Protein AF-A0A135SVX2-F1 (afdb_monomer)

Radius of gyration: 28.41 Å; Cα contacts (8 Å, |Δi|>4): 205; chains: 1; bounding box: 70×40×68 Å

Organism: NCBI:txid1460502

Foldseek 3Di:
DDPDDDPDDDQPDCPDPPPDQDPVRDPDDPVVVVCCVVVVVVVVVVVVVVVVVVPDDDPDDDPPVDDDDDALPDFADKAFAADPVRHTQDQQPCQLCVPQPLSQWDWDWDQDPVRGIDTPKTKGQQVSHPRPCPSQVRDPRSGMDGANDHPDDDPDSVVSTDIPVNRHVVNVVCVVVNVVSCVVCVVPD

Structure (mmCIF, N/CA/C/O backbone):
data_AF-A0A135SVX2-F1
#
_entry.id   AF-A0A135SVX2-F1
#
loop_
_atom_site.group_PDB
_atom_site.id
_atom_site.type_symbol
_atom_site.label_atom_id
_atom_site.label_alt_id
_atom_site.label_comp_id
_atom_site.label_asym_id
_atom_site.label_entity_id
_atom_site.label_seq_id
_atom_site.pdbx_PDB_ins_code
_atom_site.Cartn_x
_atom_site.Cartn_y
_atom_site.Cartn_z
_atom_site.occupancy
_atom_site.B_iso_or_equiv
_atom_site.auth_seq_id
_atom_site.auth_comp_id
_atom_site.auth_asym_id
_atom_site.auth_atom_id
_atom_site.pdbx_PDB_model_num
ATOM 1 N N . MET A 1 1 ? 23.561 -22.744 -15.541 1.00 40.75 1 MET A N 1
ATOM 2 C CA . MET A 1 1 ? 24.071 -22.901 -14.159 1.00 40.75 1 MET A CA 1
ATOM 3 C C . MET A 1 1 ? 24.091 -21.533 -13.505 1.00 40.75 1 MET A C 1
ATOM 5 O O . MET A 1 1 ? 24.680 -20.624 -14.072 1.00 40.75 1 MET A O 1
ATOM 9 N N . ARG A 1 2 ? 23.363 -21.355 -12.398 1.00 39.25 2 ARG A N 1
ATOM 10 C CA . ARG A 1 2 ? 23.213 -20.062 -11.718 1.00 39.25 2 ARG A CA 1
ATOM 11 C C . ARG A 1 2 ? 24.542 -19.669 -11.059 1.00 39.25 2 ARG A C 1
ATOM 13 O O . ARG A 1 2 ? 25.018 -20.376 -10.178 1.00 39.25 2 ARG A O 1
ATOM 20 N N . THR A 1 3 ? 25.135 -18.567 -11.503 1.00 49.22 3 THR A N 1
ATOM 21 C CA . THR A 1 3 ? 26.327 -17.935 -10.921 1.00 49.22 3 THR A CA 1
ATOM 22 C C . THR A 1 3 ? 25.939 -17.180 -9.650 1.00 49.22 3 THR A C 1
ATOM 24 O O . THR A 1 3 ? 25.771 -15.964 -9.677 1.00 49.22 3 THR A O 1
ATOM 27 N N . TYR A 1 4 ? 25.736 -17.888 -8.540 1.00 60.00 4 TYR A N 1
ATOM 28 C CA . TYR A 1 4 ? 25.683 -17.236 -7.232 1.00 60.00 4 TYR A CA 1
ATOM 29 C C . TYR A 1 4 ? 27.106 -17.062 -6.706 1.00 60.00 4 TYR A C 1
ATOM 31 O O . TYR A 1 4 ? 27.906 -17.996 -6.750 1.00 60.00 4 TYR A O 1
ATOM 39 N N . ALA A 1 5 ? 27.421 -15.860 -6.228 1.00 59.66 5 ALA A N 1
ATOM 40 C CA . ALA A 1 5 ? 28.681 -15.583 -5.558 1.00 59.66 5 ALA A CA 1
ATOM 41 C C . ALA A 1 5 ? 28.683 -16.296 -4.197 1.00 59.66 5 ALA A C 1
ATOM 43 O O . ALA A 1 5 ? 27.930 -15.926 -3.298 1.00 59.66 5 ALA A O 1
ATOM 44 N N . THR A 1 6 ? 29.492 -17.341 -4.047 1.00 64.19 6 THR A N 1
ATOM 45 C CA . THR A 1 6 ? 29.755 -17.956 -2.744 1.00 64.19 6 THR A CA 1
ATOM 46 C C . THR A 1 6 ? 30.792 -17.120 -1.983 1.00 64.19 6 THR A C 1
ATOM 48 O O . THR A 1 6 ? 31.749 -16.648 -2.595 1.00 64.19 6 THR A O 1
ATOM 51 N N . PRO A 1 7 ? 30.658 -16.939 -0.653 1.00 69.19 7 PRO A N 1
ATOM 52 C CA . PRO A 1 7 ? 31.653 -16.223 0.156 1.00 69.19 7 PRO A CA 1
ATOM 53 C C . PRO A 1 7 ? 32.978 -16.991 0.308 1.00 69.19 7 PRO A C 1
ATOM 55 O O . PRO A 1 7 ? 33.975 -16.422 0.743 1.00 69.19 7 PRO A O 1
ATOM 58 N N . ALA A 1 8 ? 32.998 -18.275 -0.055 1.00 70.69 8 ALA A N 1
ATOM 59 C CA . ALA A 1 8 ? 34.188 -19.112 -0.087 1.00 70.69 8 ALA A CA 1
ATOM 60 C C . ALA A 1 8 ? 34.545 -19.475 -1.536 1.00 70.69 8 ALA A C 1
ATOM 62 O O . ALA A 1 8 ? 33.677 -19.893 -2.308 1.00 70.69 8 ALA A O 1
ATOM 63 N N . GLY A 1 9 ? 35.826 -19.330 -1.878 1.00 71.69 9 GLY A N 1
ATOM 64 C CA . GLY A 1 9 ? 36.392 -19.642 -3.192 1.00 71.69 9 GLY A CA 1
ATOM 65 C C . GLY A 1 9 ? 37.165 -18.466 -3.801 1.00 71.69 9 GLY A C 1
ATOM 66 O O . GLY A 1 9 ? 36.997 -17.323 -3.372 1.00 71.69 9 GLY A O 1
ATOM 67 N N . PRO A 1 10 ? 38.041 -18.720 -4.788 1.00 71.31 10 PRO A N 1
ATOM 68 C CA . PRO A 1 10 ? 38.654 -17.646 -5.557 1.00 71.31 10 PRO A CA 1
ATOM 69 C C . PRO A 1 10 ? 37.566 -16.857 -6.312 1.00 71.31 10 PRO A C 1
ATOM 71 O O . PRO A 1 10 ? 36.575 -17.450 -6.749 1.00 71.31 10 PRO A O 1
ATOM 74 N N . PRO A 1 11 ? 37.726 -15.531 -6.481 1.00 70.31 11 PRO A N 1
ATOM 75 C CA . PRO A 1 11 ? 36.764 -14.722 -7.222 1.00 70.31 11 PRO A CA 1
ATOM 76 C C . PRO A 1 11 ? 36.596 -15.262 -8.653 1.00 70.31 11 PRO A C 1
ATOM 78 O O . PRO A 1 11 ? 37.571 -15.743 -9.240 1.00 70.31 11 PRO A O 1
ATOM 81 N N . PRO A 1 12 ? 35.387 -15.180 -9.242 1.00 72.62 12 PRO A N 1
ATOM 82 C CA . PRO A 1 12 ? 35.151 -15.686 -10.587 1.00 72.62 12 PRO A CA 1
ATOM 83 C C . PRO A 1 12 ? 36.069 -14.990 -11.599 1.00 72.62 12 PRO A C 1
ATOM 85 O O . PRO A 1 12 ? 36.353 -13.793 -11.490 1.00 72.62 12 PRO A O 1
ATOM 88 N N . ALA A 1 13 ? 36.524 -15.735 -12.609 1.00 64.44 13 ALA A N 1
ATOM 89 C CA . ALA A 1 13 ? 37.273 -15.159 -13.719 1.00 64.44 13 ALA A CA 1
ATOM 90 C C . ALA A 1 13 ? 36.402 -14.073 -14.381 1.00 64.44 13 ALA A C 1
ATOM 92 O O . ALA A 1 13 ? 35.301 -14.367 -14.844 1.00 64.44 13 ALA A O 1
ATOM 93 N N . ASN A 1 14 ? 36.887 -12.824 -14.393 1.00 67.56 14 ASN A N 1
ATOM 94 C CA . ASN A 1 14 ? 36.174 -11.589 -14.780 1.00 67.56 14 ASN A CA 1
ATOM 95 C C . ASN A 1 14 ? 35.292 -10.918 -13.702 1.00 67.56 14 ASN A C 1
ATOM 97 O O . ASN A 1 14 ? 34.423 -10.121 -14.043 1.00 67.56 14 ASN A O 1
ATOM 101 N N . PHE A 1 15 ? 35.529 -11.170 -12.408 1.00 69.75 15 PHE A N 1
ATOM 102 C CA . PHE A 1 15 ? 34.837 -10.461 -11.317 1.00 69.75 15 PHE A CA 1
ATOM 103 C C . PHE A 1 15 ? 34.990 -8.932 -11.385 1.00 69.75 15 PHE A C 1
ATOM 105 O O . PHE A 1 15 ? 34.058 -8.186 -11.095 1.00 69.75 15 PHE A O 1
ATOM 112 N N . ARG A 1 16 ? 36.175 -8.453 -11.777 1.00 72.69 16 ARG A N 1
ATOM 113 C CA . ARG A 1 16 ? 36.405 -7.035 -12.065 1.00 72.69 16 ARG A CA 1
ATOM 114 C C . ARG A 1 16 ? 36.148 -6.803 -13.546 1.00 72.69 16 ARG A C 1
ATOM 116 O O . ARG A 1 16 ? 36.744 -7.492 -14.377 1.00 72.69 16 ARG A O 1
ATOM 123 N N . MET A 1 17 ? 35.300 -5.823 -13.869 1.00 73.94 17 MET A N 1
ATOM 124 C CA . MET A 1 17 ? 35.188 -5.339 -15.245 1.00 73.94 17 MET A CA 1
ATOM 125 C C . MET A 1 17 ? 36.588 -5.004 -15.761 1.00 73.94 17 MET A C 1
ATOM 127 O O . MET A 1 17 ? 37.406 -4.441 -15.027 1.00 73.94 17 MET A O 1
ATOM 131 N N . LYS A 1 18 ? 36.881 -5.396 -17.004 1.00 72.25 18 LYS A N 1
ATOM 132 C CA . LYS A 1 18 ? 38.164 -5.068 -17.630 1.00 72.25 18 LYS A CA 1
ATOM 133 C C . LYS A 1 18 ? 38.352 -3.552 -17.570 1.00 72.25 18 LYS A C 1
ATOM 135 O O . LYS A 1 18 ? 37.408 -2.807 -17.831 1.00 72.25 18 LYS A O 1
ATOM 140 N N . ARG A 1 19 ? 39.558 -3.108 -17.200 1.00 76.19 19 ARG A N 1
ATOM 141 C CA . ARG A 1 19 ? 39.915 -1.685 -17.224 1.00 76.19 19 ARG A CA 1
ATOM 142 C C . ARG A 1 19 ? 39.610 -1.156 -18.628 1.00 76.19 19 ARG A C 1
ATOM 144 O O . ARG A 1 19 ? 40.036 -1.776 -19.602 1.00 76.19 19 ARG A O 1
ATOM 151 N N . HIS A 1 20 ? 38.851 -0.064 -18.721 1.00 74.62 20 HIS A N 1
ATOM 152 C CA . HIS A 1 20 ? 38.676 0.623 -19.997 1.00 74.62 20 HIS A CA 1
ATOM 153 C C . HIS A 1 20 ? 40.067 1.010 -20.514 1.00 74.62 20 HIS A C 1
ATOM 155 O O . HIS A 1 20 ? 40.915 1.436 -19.728 1.00 74.62 20 HIS A O 1
ATOM 161 N N . GLN A 1 21 ? 40.333 0.783 -21.796 1.00 76.19 21 GLN A N 1
ATOM 162 C CA . GLN A 1 21 ? 41.619 1.166 -22.370 1.00 76.19 21 GLN A CA 1
ATOM 163 C C . GLN A 1 21 ? 41.731 2.691 -22.333 1.00 76.19 21 GLN A C 1
ATOM 165 O O . GLN A 1 21 ? 40.772 3.400 -22.648 1.00 76.19 21 GLN A O 1
ATOM 170 N N . THR A 1 22 ? 42.876 3.192 -21.879 1.00 71.88 22 THR A N 1
ATOM 171 C CA . THR A 1 22 ? 43.198 4.618 -21.943 1.00 71.88 22 THR A CA 1
ATOM 172 C C . THR A 1 22 ? 43.550 4.996 -23.383 1.00 71.88 22 THR A C 1
ATOM 174 O O . THR A 1 22 ? 43.881 4.138 -24.197 1.00 71.88 22 THR A O 1
ATOM 177 N N . TRP A 1 23 ? 43.472 6.285 -23.718 1.00 64.06 23 TRP A N 1
ATOM 178 C CA . TRP A 1 23 ? 43.666 6.778 -25.090 1.00 64.06 23 TRP A CA 1
ATOM 179 C C . TRP A 1 23 ? 45.018 6.373 -25.714 1.00 64.06 23 TRP A C 1
ATOM 181 O O . TRP A 1 23 ? 45.075 6.112 -26.916 1.00 64.06 23 TRP A O 1
ATOM 191 N N . ASP A 1 24 ? 46.062 6.247 -24.886 1.00 68.25 24 ASP A N 1
ATOM 192 C CA . ASP A 1 24 ? 47.410 5.809 -25.282 1.00 68.25 24 ASP A CA 1
ATOM 193 C C . ASP A 1 24 ? 47.526 4.289 -25.519 1.00 68.25 24 ASP A C 1
ATOM 195 O O . ASP A 1 24 ? 48.430 3.835 -26.216 1.00 68.25 24 ASP A O 1
ATOM 199 N N . GLU A 1 25 ? 46.626 3.488 -24.938 1.00 71.38 25 GLU A N 1
ATOM 200 C CA . GLU A 1 25 ? 46.629 2.016 -25.021 1.00 71.38 25 GLU A CA 1
ATOM 201 C C . GLU A 1 25 ? 45.782 1.482 -26.189 1.00 71.38 25 GLU A C 1
ATOM 203 O O . GLU A 1 25 ? 45.803 0.286 -26.490 1.00 71.38 25 GLU A O 1
ATOM 208 N N . ASP A 1 26 ? 45.030 2.364 -26.844 1.00 70.00 26 ASP A N 1
ATOM 209 C CA . ASP A 1 26 ? 44.082 2.028 -27.897 1.00 70.00 26 ASP A CA 1
ATOM 210 C C . ASP A 1 26 ? 44.770 1.949 -29.273 1.00 70.00 26 ASP A C 1
ATOM 212 O O . ASP A 1 26 ? 45.161 2.971 -29.850 1.00 70.00 26 ASP A O 1
ATOM 216 N N . GLN A 1 27 ? 44.886 0.726 -29.808 1.00 71.31 27 GLN A N 1
ATOM 217 C CA . GLN A 1 27 ? 45.562 0.394 -31.074 1.00 71.31 27 GLN A CA 1
ATOM 218 C C . GLN A 1 27 ? 44.821 0.867 -32.343 1.00 71.31 27 GLN A C 1
ATOM 220 O O . GLN A 1 27 ? 45.258 0.570 -33.457 1.00 71.31 27 GLN A O 1
ATOM 225 N N . GLU A 1 28 ? 43.701 1.585 -32.224 1.00 75.81 28 GLU A N 1
ATOM 226 C CA . GLU A 1 28 ? 42.990 2.111 -33.390 1.00 75.81 28 GLU A CA 1
ATOM 227 C C . GLU A 1 28 ? 43.812 3.166 -34.160 1.00 75.81 28 GLU A C 1
ATOM 229 O O . GLU A 1 28 ? 44.373 4.110 -33.597 1.00 75.81 28 GLU A O 1
ATOM 234 N N . SER A 1 29 ? 43.834 3.046 -35.492 1.00 84.31 29 SER A N 1
ATOM 235 C CA . SER A 1 29 ? 44.491 4.014 -36.377 1.00 84.31 29 SER A CA 1
ATOM 236 C C . SER A 1 29 ? 43.902 5.421 -36.211 1.00 84.31 29 SER A C 1
ATOM 238 O O . SER A 1 29 ? 42.679 5.586 -36.201 1.00 84.31 29 SER A O 1
ATOM 240 N N . THR A 1 30 ? 44.753 6.447 -36.174 1.00 82.06 30 THR A N 1
ATOM 241 C CA . THR A 1 30 ? 44.369 7.856 -35.953 1.00 82.06 30 THR A CA 1
ATOM 242 C C . THR A 1 30 ? 43.334 8.381 -36.953 1.00 82.06 30 THR A C 1
ATOM 244 O O . THR A 1 30 ? 42.448 9.143 -36.569 1.00 82.06 30 THR A O 1
ATOM 247 N N . LEU A 1 31 ? 43.377 7.922 -38.209 1.00 85.31 31 LEU A N 1
ATOM 248 C CA . LEU A 1 31 ? 42.380 8.262 -39.231 1.00 85.31 31 LEU A CA 1
ATOM 249 C C . LEU A 1 31 ? 40.976 7.739 -38.891 1.00 85.31 31 LEU A C 1
ATOM 251 O O . LEU A 1 31 ? 40.000 8.457 -39.095 1.00 85.31 31 LEU A O 1
ATOM 255 N N . ASN A 1 32 ? 40.861 6.541 -38.308 1.00 81.62 32 ASN A N 1
ATOM 256 C CA . ASN A 1 32 ? 39.574 5.994 -37.865 1.00 81.62 32 ASN A CA 1
ATOM 257 C C . ASN A 1 32 ? 39.017 6.771 -36.664 1.00 81.62 32 ASN A C 1
ATOM 259 O O . ASN A 1 32 ? 37.822 7.064 -36.634 1.00 81.62 32 ASN A O 1
ATOM 263 N N . LYS A 1 33 ? 39.877 7.176 -35.716 1.00 80.69 33 LYS A N 1
ATOM 264 C CA . LYS A 1 33 ? 39.477 8.002 -34.561 1.00 80.69 33 LYS A CA 1
ATOM 265 C C . LYS A 1 33 ? 38.942 9.367 -35.012 1.00 80.69 33 LYS A C 1
ATOM 267 O O . LYS A 1 33 ? 37.865 9.782 -34.586 1.00 80.69 33 LYS A O 1
ATOM 272 N N . LEU A 1 34 ? 39.646 10.031 -35.932 1.00 83.75 34 LEU A N 1
ATOM 273 C CA . LEU A 1 34 ? 39.205 11.301 -36.521 1.00 83.75 34 LEU A CA 1
ATOM 274 C C . LEU A 1 34 ? 37.926 11.134 -37.350 1.00 83.75 34 LEU A C 1
ATOM 276 O O . LEU A 1 34 ? 37.027 11.964 -37.247 1.00 83.75 34 LEU A O 1
ATOM 280 N N . GLY A 1 35 ? 37.806 10.045 -38.113 1.00 86.81 35 GLY A N 1
ATOM 281 C CA . GLY A 1 35 ? 36.592 9.712 -38.858 1.00 86.81 35 GLY A CA 1
ATOM 282 C C . GLY A 1 35 ? 35.374 9.568 -3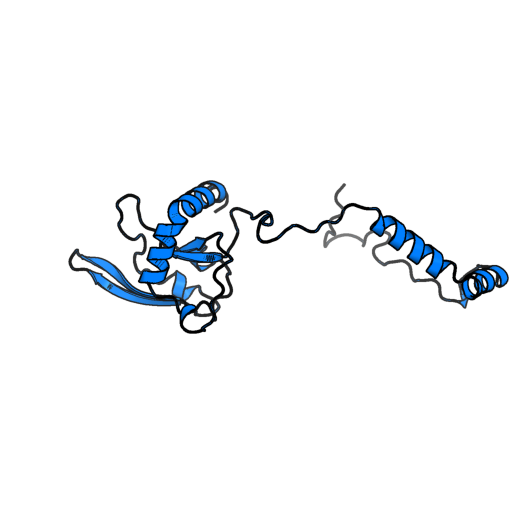7.945 1.00 86.81 35 GLY A C 1
ATOM 283 O O . GLY A 1 35 ? 34.350 10.195 -38.201 1.00 86.81 35 GLY A O 1
ATOM 284 N N . ARG A 1 36 ? 35.488 8.821 -36.836 1.00 81.69 36 ARG A N 1
ATOM 285 C CA . ARG A 1 36 ? 34.400 8.692 -35.849 1.00 81.69 36 ARG A CA 1
ATOM 286 C C . ARG A 1 36 ? 34.047 10.024 -35.184 1.00 81.69 36 ARG A C 1
ATOM 288 O O . ARG A 1 36 ? 32.861 10.269 -34.968 1.00 81.69 36 ARG A O 1
ATOM 295 N N . TYR A 1 37 ? 35.049 10.859 -34.888 1.00 83.38 37 TYR A N 1
ATOM 296 C CA . TYR A 1 37 ? 34.868 12.174 -34.266 1.00 83.38 37 TYR A CA 1
ATOM 297 C C . TYR A 1 37 ? 34.162 13.168 -35.199 1.00 83.38 37 TYR A C 1
ATOM 299 O O . TYR A 1 37 ? 33.164 13.763 -34.809 1.00 83.38 37 TYR A O 1
ATOM 307 N N . PHE A 1 38 ? 34.620 13.317 -36.446 1.00 89.06 38 PHE A N 1
ATOM 308 C CA . PHE A 1 38 ? 34.029 14.270 -37.394 1.00 89.06 38 PHE A CA 1
ATOM 309 C C . PHE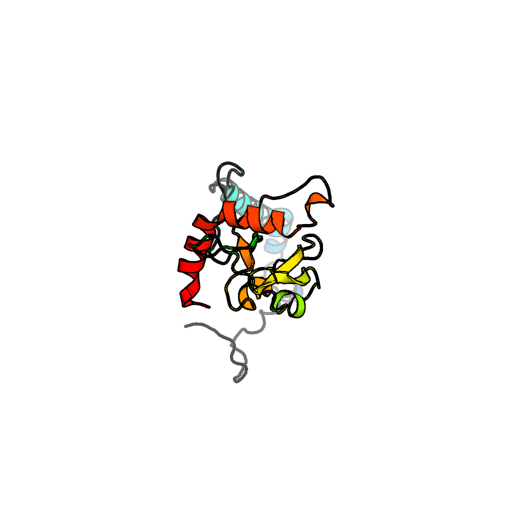 A 1 38 ? 32.699 13.795 -37.988 1.00 89.06 38 PHE A C 1
ATOM 311 O O . PHE A 1 38 ? 31.804 14.611 -38.189 1.00 89.06 38 PHE A O 1
ATOM 318 N N . LEU A 1 39 ? 32.541 12.492 -38.254 1.00 89.62 39 LEU A N 1
ATOM 319 C CA . LEU A 1 39 ? 31.292 11.926 -38.787 1.00 89.62 39 LEU A CA 1
ATOM 320 C C . LEU A 1 39 ? 30.267 11.595 -37.695 1.00 89.62 39 LEU A C 1
ATOM 322 O O . LEU A 1 39 ? 29.189 11.100 -38.015 1.00 89.62 39 LEU A O 1
ATOM 326 N N . LEU A 1 40 ? 30.603 11.825 -36.419 1.00 90.50 40 LEU A N 1
ATOM 327 C CA . LEU A 1 40 ? 29.729 11.604 -35.261 1.00 90.50 40 LEU A CA 1
ATOM 328 C C . LEU A 1 40 ? 29.033 10.233 -35.294 1.00 90.50 40 LEU A C 1
ATOM 330 O O . LEU A 1 40 ? 27.862 10.090 -34.945 1.00 90.50 40 LEU A O 1
ATOM 334 N N . SER A 1 41 ? 29.763 9.204 -35.727 1.00 87.44 41 SER A N 1
ATOM 335 C CA . SER A 1 41 ? 29.206 7.864 -35.975 1.00 87.44 41 SER A CA 1
ATOM 336 C C . SER A 1 41 ? 28.534 7.245 -34.740 1.00 87.44 41 SER A C 1
ATOM 338 O O . SER A 1 41 ? 27.515 6.569 -34.866 1.00 87.44 41 SER A O 1
ATOM 340 N N . GLU A 1 42 ? 29.035 7.546 -33.539 1.00 91.44 42 GLU A N 1
ATOM 341 C CA . GLU A 1 42 ? 28.423 7.125 -32.272 1.00 91.44 42 GLU A CA 1
ATOM 342 C C . GLU A 1 42 ? 27.070 7.813 -32.027 1.00 91.44 42 GLU A C 1
ATOM 344 O O . GLU A 1 42 ? 26.133 7.187 -31.532 1.00 91.44 42 GLU A O 1
ATOM 349 N N . MET A 1 43 ? 26.921 9.080 -32.437 1.00 92.38 43 MET A N 1
ATOM 350 C CA . MET A 1 43 ? 25.639 9.787 -32.359 1.00 92.38 43 MET A CA 1
ATOM 351 C C . MET A 1 43 ? 24.630 9.202 -33.347 1.00 92.38 43 MET A C 1
ATOM 353 O O . MET A 1 43 ? 23.470 9.009 -32.990 1.00 92.38 43 MET A O 1
ATOM 357 N N . ALA A 1 44 ? 25.070 8.859 -34.562 1.00 93.38 44 ALA A N 1
ATOM 358 C CA . ALA A 1 44 ? 24.221 8.193 -35.548 1.00 93.38 44 ALA A CA 1
ATOM 359 C C . ALA A 1 44 ? 23.775 6.801 -35.068 1.00 93.38 44 ALA A C 1
ATOM 361 O O . ALA A 1 44 ? 22.604 6.446 -35.200 1.00 93.38 44 ALA A O 1
ATOM 362 N N . ARG A 1 45 ? 24.675 6.035 -34.437 1.00 93.88 45 ARG A N 1
ATOM 363 C CA . ARG A 1 45 ? 24.340 4.750 -33.808 1.00 93.88 45 ARG A CA 1
ATOM 364 C C . ARG A 1 45 ? 23.324 4.917 -32.675 1.00 93.88 45 ARG A C 1
ATOM 366 O O . ARG A 1 45 ? 22.379 4.138 -32.593 1.00 93.88 45 ARG A O 1
ATOM 373 N N . GLY A 1 46 ? 23.484 5.940 -31.835 1.00 94.81 46 GLY A N 1
ATOM 374 C CA . GLY A 1 46 ? 22.506 6.282 -30.798 1.00 94.81 46 GLY A CA 1
ATOM 375 C C . GLY A 1 46 ? 21.139 6.646 -31.384 1.00 94.81 46 GLY A C 1
ATOM 376 O O . GLY A 1 46 ? 20.120 6.127 -30.934 1.00 94.81 46 GLY A O 1
ATOM 377 N N . MET A 1 47 ? 21.117 7.463 -32.441 1.00 95.88 47 MET A N 1
ATOM 378 C CA . MET A 1 47 ? 19.892 7.837 -33.153 1.00 95.88 47 MET A CA 1
ATOM 379 C C . MET A 1 47 ? 19.181 6.619 -33.750 1.00 95.88 47 MET A C 1
ATOM 381 O O . MET A 1 47 ? 17.960 6.518 -33.671 1.00 95.88 47 MET A O 1
ATOM 385 N N . TYR A 1 48 ? 19.936 5.665 -34.294 1.00 96.69 48 TYR A N 1
ATOM 386 C CA . TYR A 1 48 ? 19.382 4.427 -34.832 1.00 96.69 48 TYR A CA 1
ATOM 387 C C . TYR A 1 48 ? 18.688 3.584 -33.747 1.00 96.69 48 TYR A C 1
ATOM 389 O O . TYR A 1 48 ? 17.570 3.126 -33.956 1.00 96.69 48 TYR A O 1
ATOM 397 N N . ILE A 1 49 ? 19.279 3.459 -32.552 1.00 96.25 49 ILE A N 1
ATOM 398 C CA . ILE A 1 49 ? 18.650 2.749 -31.420 1.00 96.25 49 ILE A CA 1
ATOM 399 C C . ILE A 1 49 ? 17.365 3.459 -30.961 1.00 96.25 49 ILE A C 1
ATOM 401 O O . ILE A 1 49 ? 16.364 2.805 -30.661 1.00 96.25 49 ILE A O 1
ATOM 405 N N . LEU A 1 50 ? 17.362 4.797 -30.926 1.00 95.62 50 LEU A N 1
ATOM 406 C CA . LEU A 1 50 ? 16.153 5.569 -30.617 1.00 95.62 50 LEU A CA 1
ATOM 407 C C . LEU A 1 50 ? 15.062 5.345 -31.669 1.00 95.62 50 LEU A C 1
ATOM 409 O O . LEU A 1 50 ? 13.897 5.161 -31.318 1.00 95.62 50 LEU A O 1
ATOM 413 N N . MET A 1 51 ? 15.443 5.310 -32.945 1.00 95.50 51 MET A N 1
ATOM 414 C CA . MET A 1 51 ? 14.528 5.034 -34.047 1.00 95.50 51 MET A CA 1
ATOM 415 C C . MET A 1 51 ? 13.939 3.620 -33.951 1.00 95.50 51 MET A C 1
ATOM 417 O O . MET A 1 51 ? 12.737 3.454 -34.140 1.00 95.50 51 MET A O 1
ATOM 421 N N . GLU A 1 52 ? 14.730 2.611 -33.575 1.00 96.44 52 GLU A N 1
ATOM 422 C CA . GLU A 1 52 ? 14.209 1.264 -33.301 1.00 96.44 52 GLU A CA 1
ATOM 423 C C . GLU A 1 52 ? 13.177 1.262 -32.165 1.00 96.44 52 GLU A C 1
ATOM 425 O O . GLU A 1 52 ? 12.164 0.568 -32.257 1.00 96.44 52 GLU A O 1
ATOM 430 N N . GLN A 1 53 ? 13.397 2.047 -31.104 1.00 95.62 53 GLN A N 1
ATOM 431 C CA . GLN A 1 53 ? 12.447 2.144 -29.995 1.00 95.62 53 GLN A CA 1
ATOM 432 C C . GLN A 1 53 ? 11.161 2.888 -30.388 1.00 95.62 53 GLN A C 1
ATOM 434 O O . GLN A 1 53 ? 10.096 2.542 -29.882 1.00 95.62 53 GLN A O 1
ATOM 439 N N . PHE A 1 54 ? 11.235 3.854 -31.307 1.00 95.62 54 PHE A N 1
ATOM 440 C CA . PHE A 1 54 ? 10.071 4.593 -31.806 1.00 95.62 54 PHE A CA 1
ATOM 441 C C . PHE A 1 54 ? 9.069 3.697 -32.552 1.00 95.62 54 PHE A C 1
ATOM 443 O O . PHE A 1 54 ? 7.864 3.905 -32.452 1.00 95.62 54 PHE A O 1
ATOM 450 N N . PHE A 1 55 ? 9.551 2.672 -33.262 1.00 96.31 55 PHE A N 1
ATOM 451 C CA . PHE A 1 55 ? 8.694 1.725 -33.987 1.00 96.31 55 PHE A CA 1
ATOM 452 C C . PHE A 1 55 ? 8.189 0.550 -33.134 1.00 96.31 55 PHE A C 1
ATOM 454 O O . PHE A 1 55 ? 7.446 -0.296 -33.637 1.00 96.31 55 PHE A O 1
ATOM 461 N N . ARG A 1 56 ? 8.566 0.465 -31.852 1.00 96.06 56 ARG A N 1
ATOM 462 C CA . ARG A 1 56 ? 8.022 -0.542 -30.930 1.00 96.06 56 ARG A CA 1
ATOM 463 C C . ARG A 1 56 ? 6.691 -0.072 -30.333 1.00 96.06 56 ARG A C 1
ATOM 465 O O . ARG A 1 56 ? 6.509 1.126 -30.122 1.00 96.06 56 ARG A O 1
ATOM 472 N N . PRO A 1 57 ? 5.766 -0.996 -30.019 1.00 95.50 57 PRO A N 1
ATOM 473 C CA . PRO A 1 57 ? 4.535 -0.633 -29.327 1.00 95.50 57 PRO A CA 1
ATOM 474 C C . PRO A 1 57 ? 4.849 -0.028 -27.943 1.00 95.50 57 PRO A C 1
ATOM 476 O O . PRO A 1 57 ? 5.754 -0.519 -27.258 1.00 95.50 57 PRO A O 1
ATOM 479 N N . PRO A 1 58 ? 4.127 1.025 -27.516 1.00 94.81 58 PRO A N 1
ATOM 480 C CA . PRO A 1 58 ? 4.343 1.647 -26.216 1.00 94.81 58 PRO A CA 1
ATOM 481 C C . PRO A 1 58 ? 3.866 0.735 -25.077 1.00 94.81 58 PRO A C 1
ATOM 483 O O . PRO A 1 58 ? 2.896 -0.003 -25.215 1.00 94.81 58 PRO A O 1
ATOM 486 N N . TYR A 1 59 ? 4.526 0.832 -23.921 1.00 94.38 59 TYR A N 1
ATOM 487 C CA . TYR A 1 59 ? 4.157 0.099 -22.697 1.00 94.38 59 TYR A CA 1
ATOM 488 C C . TYR A 1 59 ? 3.104 0.823 -21.839 1.00 94.38 59 TYR A C 1
ATOM 490 O O . TYR A 1 59 ? 2.829 0.411 -20.714 1.00 94.38 59 TYR A O 1
ATOM 49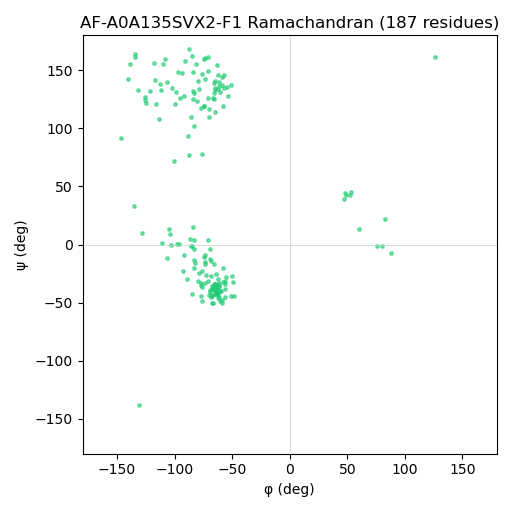8 N N . THR A 1 60 ? 2.569 1.946 -22.317 1.00 95.06 60 THR A N 1
ATOM 499 C CA . THR A 1 60 ? 1.638 2.795 -21.567 1.00 95.06 60 THR A CA 1
ATOM 500 C C . THR A 1 60 ? 0.280 2.116 -21.417 1.00 95.06 60 THR A C 1
ATOM 502 O O . THR A 1 60 ? -0.329 1.760 -22.422 1.00 95.06 60 THR A O 1
ATOM 505 N N . ILE A 1 61 ? -0.206 2.003 -20.182 1.00 95.62 61 ILE A N 1
ATOM 506 C CA . ILE A 1 61 ? -1.586 1.606 -19.869 1.00 95.62 61 ILE A CA 1
ATOM 507 C C . ILE A 1 61 ? -2.469 2.846 -19.710 1.00 95.62 61 ILE A C 1
ATOM 509 O O . ILE A 1 61 ? -2.002 3.888 -19.239 1.00 95.62 61 ILE A O 1
ATOM 513 N N . TYR A 1 62 ? -3.745 2.743 -20.074 1.00 95.81 62 TYR A N 1
ATOM 514 C CA . TYR A 1 62 ? -4.684 3.862 -19.974 1.00 95.81 62 TYR A CA 1
ATOM 515 C C . TYR A 1 62 ? -5.354 3.919 -18.598 1.00 95.81 62 TYR A C 1
ATOM 517 O O . TYR A 1 62 ? -6.525 3.572 -18.442 1.00 95.81 62 TYR A O 1
ATOM 525 N N . TYR A 1 63 ? -4.632 4.401 -17.586 1.00 94.06 63 TYR A N 1
ATOM 526 C CA . TYR A 1 63 ? -5.245 4.744 -16.300 1.00 94.06 63 TYR A CA 1
ATOM 527 C C . TYR A 1 63 ? -6.211 5.930 -16.498 1.00 94.06 63 TYR A C 1
ATOM 529 O O . TYR A 1 63 ? -5.806 6.914 -17.126 1.00 94.06 63 TYR A O 1
ATOM 537 N N . PRO A 1 64 ? -7.476 5.890 -16.027 1.00 95.06 64 PRO A N 1
ATOM 538 C CA . PRO A 1 64 ? -8.067 5.002 -15.010 1.00 95.06 64 PRO A CA 1
ATOM 539 C C . PRO A 1 64 ? -8.845 3.776 -15.533 1.00 95.06 64 PRO A C 1
ATOM 541 O O . PRO A 1 64 ? -9.398 3.024 -14.732 1.00 95.06 64 PRO A O 1
ATOM 544 N N . PHE A 1 65 ? -8.937 3.572 -16.848 1.00 95.56 65 PHE A N 1
ATOM 545 C CA . PHE A 1 65 ? -9.733 2.488 -17.445 1.00 95.56 65 PHE A CA 1
ATOM 546 C C . PHE A 1 65 ? -9.046 1.122 -17.344 1.00 95.56 65 PHE A C 1
ATOM 548 O O . PHE A 1 65 ? -9.704 0.104 -17.142 1.00 95.56 65 PHE A O 1
ATOM 555 N N . GLU A 1 66 ? -7.721 1.110 -17.450 1.00 94.62 66 GLU A N 1
ATOM 556 C CA . GLU A 1 66 ? -6.875 -0.069 -17.298 1.00 94.62 66 GLU A CA 1
ATOM 557 C C . GLU A 1 66 ? -5.971 0.120 -16.076 1.00 94.62 66 GLU A C 1
ATOM 559 O O . GLU A 1 66 ? -5.194 1.076 -16.000 1.00 94.62 66 GLU A O 1
ATOM 564 N N . LYS A 1 67 ? -6.072 -0.791 -15.103 1.00 92.88 67 LYS A N 1
ATOM 565 C CA . LYS A 1 67 ? -5.227 -0.794 -13.902 1.00 92.88 67 LYS A CA 1
ATOM 566 C C . LYS A 1 67 ? -4.055 -1.756 -14.070 1.00 92.88 67 LYS A C 1
ATOM 568 O O . LYS A 1 67 ? -4.166 -2.784 -14.737 1.00 92.88 67 LYS A O 1
ATOM 573 N N . GLY A 1 68 ? -2.931 -1.422 -13.441 1.00 93.19 68 GLY A N 1
ATOM 574 C CA . GLY A 1 68 ? -1.775 -2.312 -13.383 1.00 93.19 68 GLY A CA 1
ATOM 575 C C . GLY A 1 68 ? -2.094 -3.611 -12.627 1.00 93.19 68 GLY A C 1
ATOM 576 O O . GLY A 1 68 ? -2.984 -3.626 -11.773 1.00 93.19 68 GLY A O 1
ATOM 577 N N . PRO A 1 69 ? -1.380 -4.712 -12.912 1.00 93.31 69 PRO A N 1
ATOM 578 C CA . PRO A 1 69 ? -1.584 -5.968 -12.204 1.00 93.31 69 PRO A CA 1
ATOM 579 C C . PRO A 1 69 ? -1.162 -5.836 -10.734 1.00 93.31 69 PRO A C 1
ATOM 581 O O . PRO A 1 69 ? -0.025 -5.465 -10.440 1.00 93.31 69 PRO A O 1
ATOM 584 N N . ILE A 1 70 ? -2.063 -6.185 -9.813 1.00 93.88 70 ILE A N 1
ATOM 585 C CA . ILE A 1 70 ? -1.797 -6.228 -8.369 1.00 93.88 70 ILE A CA 1
ATOM 586 C C . ILE A 1 70 ? -1.684 -7.675 -7.883 1.00 9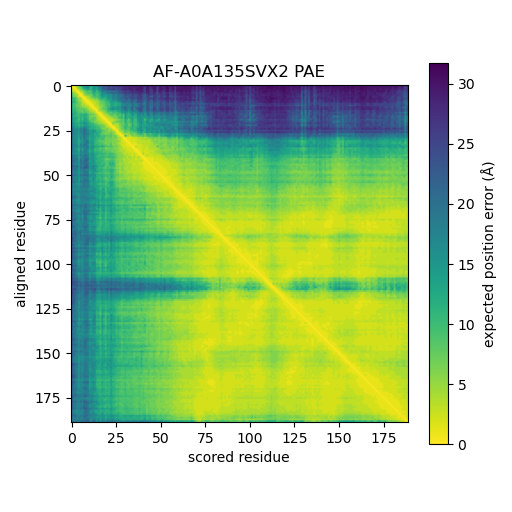3.88 70 ILE A C 1
ATOM 588 O O . ILE A 1 70 ? -2.418 -8.560 -8.321 1.00 93.88 70 ILE A O 1
ATOM 592 N N . SER A 1 71 ? -0.740 -7.933 -6.978 1.00 94.44 71 SER A N 1
ATOM 593 C CA . SER A 1 71 ? -0.628 -9.238 -6.319 1.00 94.44 71 SER A CA 1
ATOM 594 C C . SER A 1 71 ? -1.613 -9.345 -5.151 1.00 94.44 71 SER A C 1
ATOM 596 O O . SER A 1 71 ? -1.876 -8.321 -4.523 1.00 94.44 71 SER A O 1
ATOM 598 N N . PRO A 1 72 ? -2.032 -10.555 -4.736 1.00 94.25 72 PRO A N 1
ATOM 599 C CA . PRO A 1 72 ? -2.800 -10.736 -3.499 1.00 94.25 72 PRO A CA 1
ATOM 600 C C . PRO A 1 72 ? -2.101 -10.159 -2.254 1.00 94.25 72 PRO A C 1
ATOM 602 O O . PRO A 1 72 ? -2.753 -9.712 -1.329 1.00 94.25 72 PRO A O 1
ATOM 605 N N . ARG A 1 73 ? -0.766 -10.087 -2.242 1.00 95.06 73 ARG A N 1
ATOM 606 C CA . ARG A 1 73 ? 0.023 -9.522 -1.129 1.00 95.06 73 ARG A CA 1
ATOM 607 C C . ARG A 1 73 ? 0.167 -8.000 -1.170 1.00 95.06 73 ARG A C 1
ATOM 609 O O . ARG A 1 73 ? 1.084 -7.451 -0.558 1.00 95.06 73 ARG A O 1
ATOM 616 N N . PHE A 1 74 ? -0.649 -7.322 -1.970 1.00 96.38 74 PHE A N 1
ATOM 617 C CA . PHE A 1 74 ? -0.611 -5.871 -2.034 1.00 96.38 74 PHE A CA 1
ATOM 618 C C . PHE A 1 74 ? -1.032 -5.272 -0.689 1.00 96.38 74 PHE A C 1
ATOM 620 O O . PHE A 1 74 ? -1.946 -5.772 -0.040 1.00 96.38 74 PHE A O 1
ATOM 627 N N . ARG A 1 75 ? -0.355 -4.195 -0.294 1.00 96.19 75 ARG A N 1
ATOM 628 C CA . ARG A 1 75 ? -0.581 -3.490 0.967 1.00 96.19 75 ARG A CA 1
ATOM 629 C C . ARG A 1 75 ? -1.125 -2.099 0.677 1.00 96.19 75 ARG A C 1
ATOM 631 O O . ARG A 1 75 ? -0.393 -1.255 0.162 1.00 96.19 75 ARG A O 1
ATOM 638 N N . GLY A 1 76 ? -2.406 -1.891 0.963 1.00 95.12 76 GLY A N 1
ATOM 639 C CA . GLY A 1 76 ? -3.125 -0.644 0.705 1.00 95.12 76 GLY A CA 1
ATOM 640 C C . GLY A 1 76 ? -3.911 -0.151 1.918 1.00 95.12 76 GLY A C 1
ATOM 641 O O . GLY A 1 76 ? -3.420 -0.162 3.045 1.00 95.12 76 GLY A O 1
ATOM 642 N N . GLU A 1 77 ? -5.131 0.326 1.684 1.00 96.44 77 GLU A N 1
ATOM 643 C CA . GLU A 1 77 ? -5.989 0.909 2.718 1.00 96.44 77 GLU A CA 1
ATOM 644 C C . GLU A 1 77 ? -6.315 -0.108 3.821 1.00 96.44 77 GLU A C 1
ATOM 646 O O . GLU A 1 77 ? -6.662 -1.255 3.537 1.00 96.44 77 GLU A O 1
ATOM 651 N N . HIS A 1 78 ? -6.248 0.302 5.087 1.00 97.19 78 HIS A N 1
ATOM 652 C CA . HIS A 1 78 ? -6.525 -0.598 6.206 1.00 97.19 78 HIS A CA 1
ATOM 653 C C . HIS A 1 78 ? -8.029 -0.837 6.380 1.00 97.19 78 HIS A C 1
ATOM 655 O O . HIS A 1 78 ? -8.855 0.062 6.192 1.00 97.19 78 HIS A O 1
ATOM 661 N N . ALA A 1 79 ? -8.369 -2.044 6.821 1.00 97.12 79 ALA A N 1
ATOM 662 C CA . ALA A 1 79 ? -9.735 -2.464 7.084 1.00 97.12 79 ALA A CA 1
ATOM 663 C C . ALA A 1 79 ? -9.820 -3.327 8.350 1.00 97.12 79 ALA A C 1
ATOM 665 O O . ALA A 1 79 ? -8.942 -4.153 8.617 1.00 97.12 79 ALA A O 1
ATOM 666 N N . LEU A 1 80 ? -10.899 -3.148 9.120 1.00 97.19 80 LEU A N 1
ATOM 667 C CA . LEU A 1 80 ? -11.255 -4.026 10.234 1.00 97.19 80 LEU A CA 1
ATOM 668 C C . LEU A 1 80 ? -12.338 -5.005 9.793 1.00 97.19 80 LEU A C 1
ATOM 670 O O . LEU A 1 80 ? -13.429 -4.600 9.403 1.00 97.19 80 LEU A O 1
ATOM 674 N N . ARG A 1 81 ? -12.047 -6.300 9.889 1.00 96.31 81 ARG A N 1
ATOM 675 C CA . ARG A 1 81 ? -12.945 -7.367 9.444 1.00 96.31 81 ARG A CA 1
ATOM 676 C C . ARG A 1 81 ? -13.875 -7.859 10.545 1.00 96.31 81 ARG A C 1
ATOM 678 O O . ARG A 1 81 ? -13.581 -7.796 11.746 1.00 96.31 81 ARG A O 1
ATOM 685 N N . ARG A 1 82 ? -14.978 -8.457 10.105 1.00 95.75 82 ARG A N 1
ATOM 686 C CA . ARG A 1 82 ? -15.959 -9.143 10.951 1.00 95.75 82 ARG A CA 1
ATOM 687 C C . ARG A 1 82 ? -15.892 -10.655 10.760 1.00 95.75 82 ARG A C 1
ATOM 689 O O . ARG A 1 82 ? -15.345 -11.174 9.783 1.00 95.75 82 ARG A O 1
ATOM 696 N N . TYR A 1 83 ? -16.408 -11.388 11.733 1.00 94.81 83 TYR A N 1
ATOM 697 C CA . TYR A 1 83 ? -16.751 -12.791 11.569 1.00 94.81 83 TYR A CA 1
ATOM 698 C C . TYR A 1 83 ? -17.978 -12.927 10.657 1.00 94.81 83 TYR A C 1
ATOM 700 O O . TYR A 1 83 ? -18.754 -11.979 10.531 1.00 94.81 83 TYR A O 1
ATOM 708 N N . PRO A 1 84 ? -18.224 -14.115 10.075 1.00 92.19 84 PRO A N 1
ATOM 709 C CA . PRO A 1 84 ? -19.452 -14.379 9.320 1.00 92.19 84 PRO A CA 1
ATOM 710 C C . PRO A 1 84 ? -20.744 -14.170 10.130 1.00 92.19 84 PRO A C 1
ATOM 712 O O . PRO A 1 84 ? -21.804 -13.983 9.547 1.00 92.19 84 PRO A O 1
ATOM 715 N N . SER A 1 85 ? -20.662 -14.180 11.466 1.00 92.44 8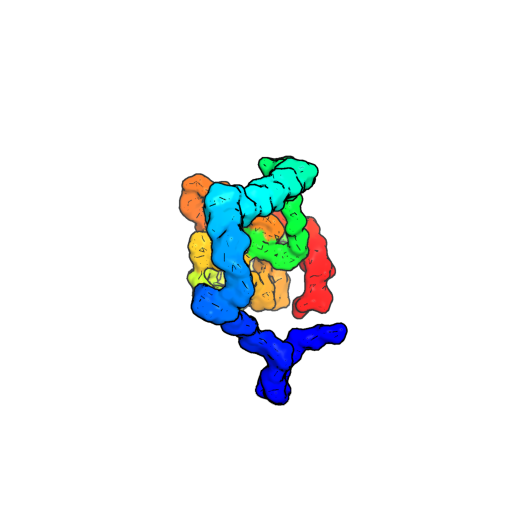5 SER A N 1
ATOM 716 C CA . SER A 1 85 ? -21.762 -13.843 12.381 1.00 92.44 85 SER A CA 1
ATOM 717 C C . SER A 1 85 ? -22.084 -12.342 12.452 1.00 92.44 85 SER A C 1
ATOM 719 O O . SER A 1 85 ? -23.068 -11.969 13.083 1.00 92.44 85 SER A O 1
ATOM 721 N N . GLY A 1 86 ? -21.260 -11.476 11.852 1.00 90.38 86 GLY A N 1
ATOM 722 C CA . GLY A 1 86 ? -21.370 -10.014 11.932 1.00 90.38 86 GLY A CA 1
ATOM 723 C C . GLY A 1 86 ? -20.631 -9.383 13.119 1.00 90.38 86 GLY A C 1
ATOM 724 O O . GLY A 1 86 ? -20.494 -8.158 13.191 1.00 90.38 86 GLY A O 1
ATOM 725 N N . GLU A 1 87 ? -20.098 -10.194 14.033 1.00 92.19 87 GLU A N 1
ATOM 726 C CA . GLU A 1 87 ? -19.310 -9.704 15.164 1.00 92.19 87 GLU A CA 1
ATOM 727 C C . GLU A 1 87 ? -17.915 -9.238 14.718 1.00 92.19 87 GLU A C 1
ATOM 729 O O . GLU A 1 87 ? -17.295 -9.844 13.845 1.00 92.19 87 GLU A O 1
ATOM 734 N N . GLU A 1 88 ? -17.390 -8.163 15.309 1.00 93.56 88 GLU A N 1
ATOM 735 C CA . GLU A 1 88 ? -16.032 -7.701 15.008 1.00 93.56 88 GLU A CA 1
ATOM 736 C C . GLU A 1 88 ? -14.969 -8.712 15.462 1.00 93.56 88 GLU A C 1
ATOM 738 O O . GLU A 1 88 ? -15.048 -9.288 16.549 1.00 93.56 88 GLU A O 1
ATOM 743 N N . ARG A 1 89 ? -13.932 -8.919 14.641 1.00 95.06 89 ARG A N 1
ATOM 744 C CA . ARG A 1 89 ? -12.857 -9.871 14.973 1.00 95.06 89 ARG A CA 1
ATOM 745 C C . ARG A 1 89 ? -11.931 -9.368 16.073 1.00 95.06 89 ARG A C 1
ATOM 747 O O . ARG A 1 89 ? -11.305 -10.168 16.762 1.00 95.06 89 ARG A O 1
ATOM 754 N N . CYS A 1 90 ? -11.812 -8.051 16.233 1.00 95.81 90 CYS A N 1
ATOM 755 C CA . CYS A 1 90 ? -10.844 -7.447 17.140 1.00 95.81 90 CYS A CA 1
ATOM 756 C C . CYS A 1 90 ? -11.151 -7.780 18.611 1.00 95.81 90 CYS A C 1
ATOM 758 O O . CYS A 1 90 ? -12.236 -7.508 19.121 1.00 95.81 90 CYS A O 1
ATOM 760 N N . ILE A 1 91 ? -10.160 -8.334 19.311 1.00 94.81 91 ILE A N 1
ATOM 761 C CA . ILE A 1 91 ? -10.219 -8.688 20.745 1.00 94.81 91 ILE A CA 1
ATOM 762 C C . ILE A 1 91 ? -9.442 -7.706 21.640 1.00 94.81 91 ILE A C 1
ATOM 764 O O . ILE A 1 91 ? -9.145 -8.003 22.793 1.00 94.81 91 ILE A O 1
ATOM 768 N N . ALA A 1 92 ? -9.049 -6.548 21.098 1.00 95.25 92 ALA A N 1
ATOM 769 C CA . ALA A 1 92 ? -8.302 -5.512 21.815 1.00 95.25 92 ALA A CA 1
ATOM 770 C C . ALA A 1 92 ? -7.014 -6.014 22.518 1.00 95.25 92 ALA A C 1
ATOM 772 O O . ALA A 1 92 ? -6.717 -5.637 23.658 1.00 95.25 92 ALA A O 1
ATOM 773 N N . CYS A 1 93 ? -6.248 -6.873 21.830 1.00 95.31 93 CYS A N 1
ATOM 774 C CA . CYS A 1 93 ? -4.986 -7.441 22.327 1.00 95.31 93 CYS A CA 1
ATOM 775 C C . CYS A 1 93 ? -3.810 -6.448 22.336 1.00 95.31 93 CYS A C 1
ATOM 777 O O . CYS A 1 93 ? -2.810 -6.711 22.993 1.00 95.31 93 CYS A O 1
ATOM 779 N N . LYS A 1 94 ? -3.921 -5.327 21.605 1.00 95.38 94 LYS A N 1
ATOM 780 C CA . LYS A 1 94 ? -2.890 -4.281 21.447 1.00 95.38 94 LYS A CA 1
ATOM 781 C C . LYS A 1 94 ? -1.554 -4.732 20.828 1.00 95.38 94 LYS A C 1
ATOM 783 O O . LYS A 1 94 ? -0.591 -3.973 20.825 1.00 95.38 94 LYS A O 1
ATOM 788 N N . LEU A 1 95 ? -1.493 -5.924 20.229 1.00 96.81 95 LEU A N 1
ATOM 789 C CA . LEU A 1 95 ? -0.286 -6.406 19.539 1.00 96.81 95 LEU A CA 1
ATOM 790 C C . LEU A 1 95 ? 0.067 -5.548 18.315 1.00 96.81 95 LEU A C 1
ATOM 792 O O . LEU A 1 95 ? 1.231 -5.214 18.113 1.00 96.81 95 LEU A O 1
ATOM 796 N N . CYS A 1 96 ? -0.940 -5.141 17.538 1.00 96.56 96 CYS A N 1
ATOM 797 C CA . CYS A 1 96 ? -0.753 -4.286 16.365 1.00 96.56 96 CYS A CA 1
ATOM 798 C C . CYS A 1 96 ? -0.244 -2.878 16.725 1.00 96.56 96 CYS A C 1
ATOM 800 O O . CYS A 1 96 ? 0.546 -2.309 15.978 1.00 96.56 96 CYS A O 1
ATOM 802 N N . GLU A 1 97 ? -0.656 -2.334 17.873 1.00 96.25 97 GLU A N 1
ATOM 803 C CA . GLU A 1 97 ? -0.146 -1.067 18.414 1.00 96.25 97 GLU A CA 1
ATOM 804 C C . GLU A 1 97 ? 1.321 -1.206 18.841 1.00 96.25 97 GLU A C 1
ATOM 806 O O . GLU A 1 97 ? 2.147 -0.371 18.484 1.00 96.25 97 GLU A O 1
ATOM 811 N N . ALA A 1 98 ? 1.666 -2.304 19.522 1.00 96.69 98 ALA A N 1
ATOM 812 C CA . ALA A 1 98 ? 3.024 -2.551 20.002 1.00 96.69 98 ALA A CA 1
ATOM 813 C C . ALA A 1 98 ? 4.048 -2.781 18.875 1.00 96.69 98 ALA A C 1
ATOM 815 O O . ALA A 1 98 ? 5.187 -2.333 18.988 1.00 96.69 98 ALA A O 1
ATOM 816 N N . ILE A 1 99 ? 3.667 -3.476 17.797 1.00 97.75 99 ILE A N 1
ATOM 817 C CA . ILE A 1 99 ? 4.585 -3.789 16.687 1.00 97.75 99 ILE A CA 1
ATOM 818 C C . ILE A 1 99 ? 4.713 -2.649 15.668 1.00 97.75 99 ILE A C 1
ATOM 820 O O . ILE A 1 99 ? 5.592 -2.692 14.809 1.00 97.75 99 ILE A O 1
ATOM 824 N N . CYS A 1 100 ? 3.828 -1.648 15.713 1.00 97.69 100 CYS A N 1
ATOM 825 C CA . CYS A 1 100 ? 3.799 -0.586 14.715 1.00 97.69 100 CYS A CA 1
ATOM 826 C C . CYS A 1 100 ? 5.096 0.246 14.771 1.00 97.69 100 CYS A C 1
ATOM 828 O O . CYS A 1 100 ? 5.302 0.980 15.740 1.00 97.69 100 CYS A O 1
ATOM 830 N N . PRO A 1 101 ? 5.946 0.221 13.725 1.00 97.69 101 PRO A N 1
ATOM 831 C CA . PRO A 1 101 ? 7.240 0.904 13.763 1.00 97.69 101 PRO A CA 1
ATOM 832 C C . PRO A 1 101 ? 7.094 2.431 13.781 1.00 97.69 101 PRO A C 1
ATOM 834 O O . PRO A 1 101 ? 7.950 3.127 14.315 1.00 97.69 101 PRO A O 1
ATOM 837 N N . ALA A 1 102 ? 5.999 2.949 13.217 1.00 96.81 102 ALA A N 1
ATOM 838 C CA . ALA A 1 102 ? 5.695 4.377 13.161 1.00 96.81 102 ALA A CA 1
ATOM 839 C C . ALA A 1 102 ? 4.754 4.851 14.283 1.00 96.81 102 ALA A C 1
ATOM 841 O O . ALA A 1 102 ? 4.385 6.024 14.303 1.00 96.81 102 ALA A O 1
ATOM 842 N N . GLN A 1 103 ? 4.329 3.953 15.185 1.00 96.31 103 GLN A N 1
ATOM 843 C CA . GLN A 1 103 ? 3.374 4.251 16.264 1.00 96.31 103 GLN A CA 1
ATOM 844 C C . GLN A 1 103 ? 2.116 4.996 15.764 1.00 96.31 103 GLN A C 1
ATOM 846 O O . GLN A 1 103 ? 1.653 5.967 16.360 1.00 96.31 103 GLN A O 1
ATOM 851 N N . ALA A 1 104 ? 1.582 4.553 14.621 1.00 97.25 104 ALA A N 1
ATOM 852 C CA . ALA A 1 104 ? 0.439 5.178 13.953 1.00 97.25 104 ALA A CA 1
ATOM 853 C C . ALA A 1 104 ? -0.922 4.757 14.535 1.00 97.25 104 ALA A C 1
ATOM 855 O O . ALA A 1 104 ? -1.928 5.399 14.248 1.00 97.25 104 ALA A O 1
ATOM 856 N N . ILE A 1 105 ? -0.957 3.669 15.309 1.00 97.12 105 ILE A N 1
ATOM 857 C 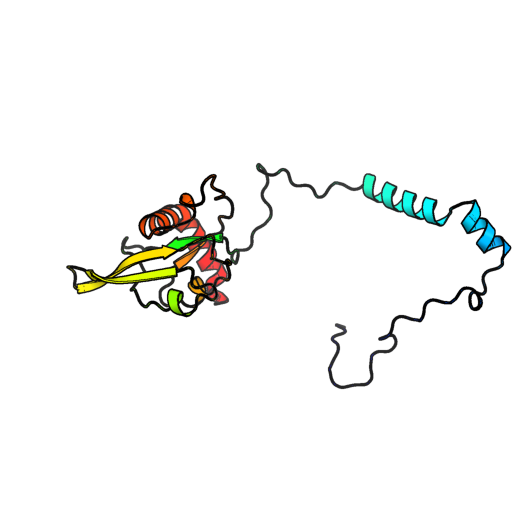CA . ILE A 1 105 ? -2.181 3.058 15.832 1.00 97.12 105 ILE A CA 1
ATOM 858 C C . ILE A 1 105 ? -2.340 3.448 17.301 1.00 97.12 105 ILE A C 1
ATOM 860 O O . ILE A 1 105 ? -1.379 3.370 18.061 1.00 97.12 105 ILE A O 1
ATOM 864 N N . THR A 1 106 ? -3.544 3.840 17.710 1.00 96.75 106 THR A N 1
ATOM 865 C CA . THR A 1 106 ? -3.892 4.097 19.116 1.00 96.75 106 THR A CA 1
ATOM 866 C C . THR A 1 106 ? -5.118 3.278 19.496 1.00 96.75 106 THR A C 1
ATOM 868 O O . THR A 1 106 ? -6.154 3.372 18.833 1.00 96.75 106 THR A O 1
ATOM 871 N N . ILE A 1 107 ? -5.003 2.457 20.547 1.00 96.44 107 ILE A N 1
ATOM 872 C CA . ILE A 1 107 ? -6.065 1.519 20.941 1.00 96.44 107 ILE A CA 1
ATOM 873 C C . ILE A 1 107 ? -6.460 1.706 22.404 1.00 96.44 107 ILE A C 1
ATOM 875 O O . ILE A 1 107 ? -5.646 1.564 23.319 1.00 96.44 107 ILE A O 1
ATOM 879 N N . GLU A 1 108 ? -7.758 1.884 22.639 1.00 94.94 108 GLU A N 1
ATOM 880 C CA . GLU A 1 108 ? -8.372 1.835 23.968 1.00 94.94 108 GLU A CA 1
ATOM 881 C C . GLU A 1 108 ? -9.379 0.682 24.020 1.00 94.94 108 GLU A C 1
ATOM 883 O O . GLU A 1 108 ? -10.042 0.355 23.030 1.00 94.94 108 GLU A O 1
ATOM 888 N N . ALA A 1 109 ? -9.425 -0.002 25.161 1.00 93.38 109 ALA A N 1
ATOM 889 C CA . ALA A 1 109 ? -10.173 -1.238 25.334 1.00 93.38 109 ALA A CA 1
ATOM 890 C C . ALA A 1 109 ? -11.000 -1.168 26.612 1.00 93.38 109 ALA A C 1
ATOM 892 O O . ALA A 1 109 ? -10.457 -0.842 27.666 1.00 93.38 109 ALA A O 1
ATOM 893 N N . GLU A 1 110 ? -12.269 -1.545 26.513 1.00 90.81 110 GLU A N 1
ATOM 894 C CA . GLU A 1 110 ? -13.183 -1.651 27.648 1.00 90.81 110 GLU A CA 1
ATOM 895 C C . GLU A 1 110 ? -13.970 -2.963 27.561 1.00 90.81 110 GLU A C 1
ATOM 897 O O . GLU A 1 110 ? -14.038 -3.626 26.516 1.00 90.81 110 GLU A O 1
ATOM 902 N N . GLU A 1 111 ? -14.535 -3.369 28.692 1.00 90.88 111 GLU A N 1
ATOM 903 C CA . GLU A 1 111 ? -15.430 -4.516 28.756 1.00 90.88 111 GLU A CA 1
ATOM 904 C C . GLU A 1 111 ? -16.826 -4.091 28.293 1.00 90.88 111 GLU A C 1
ATOM 906 O O . GLU A 1 111 ? -17.409 -3.134 28.803 1.00 90.88 111 GLU A O 1
ATOM 911 N N . ARG A 1 112 ? -17.357 -4.778 27.278 1.00 87.81 112 ARG A N 1
ATOM 912 C CA . ARG A 1 112 ? -18.720 -4.547 26.791 1.00 87.81 112 ARG A CA 1
ATOM 913 C C . ARG A 1 112 ? -19.729 -5.114 27.797 1.00 87.81 112 ARG A C 1
ATOM 915 O O . ARG A 1 112 ? -19.401 -6.023 28.549 1.00 87.81 112 ARG A O 1
ATOM 922 N N . ALA A 1 113 ? -20.983 -4.660 27.735 1.00 85.31 113 ALA A N 1
ATOM 923 C CA . ALA A 1 113 ? -22.094 -5.193 28.538 1.00 85.31 113 ALA A CA 1
ATOM 924 C C . ALA A 1 113 ? -22.239 -6.732 28.483 1.00 85.31 113 ALA A C 1
ATOM 926 O O . ALA A 1 113 ? -22.711 -7.337 29.439 1.00 85.31 113 ALA A O 1
ATOM 927 N N . ASP A 1 114 ? -21.790 -7.358 27.392 1.00 83.19 114 ASP A N 1
ATOM 928 C CA . ASP A 1 114 ? -21.829 -8.809 27.178 1.00 83.19 114 ASP A CA 1
ATOM 929 C C . ASP A 1 114 ? -20.641 -9.565 27.824 1.00 83.19 114 ASP A C 1
ATOM 931 O O . ASP A 1 114 ? -20.471 -10.762 27.600 1.00 83.19 114 ASP A O 1
ATOM 935 N N . GLY A 1 115 ? -19.761 -8.878 28.567 1.00 86.00 115 GLY A N 1
ATOM 936 C CA . GLY A 1 115 ? -18.525 -9.432 29.152 1.00 86.00 115 GLY A CA 1
ATOM 937 C C . GLY A 1 115 ? -17.388 -9.646 28.141 1.00 86.00 115 GLY A C 1
ATOM 938 O O . GLY A 1 115 ? -16.286 -10.072 28.487 1.00 86.00 115 GLY A O 1
ATOM 939 N N . SER A 1 116 ? -17.623 -9.353 26.857 1.00 87.19 116 SER A N 1
ATOM 940 C CA . SER A 1 116 ? -16.596 -9.438 25.818 1.00 87.19 116 SER A CA 1
ATOM 941 C C . SER A 1 116 ? -15.670 -8.218 25.859 1.00 87.19 116 SER A C 1
ATOM 943 O O . SER A 1 116 ? -16.142 -7.077 25.862 1.00 87.19 116 SER A O 1
ATOM 945 N N . ARG A 1 117 ? -14.354 -8.437 25.788 1.00 90.44 117 ARG A N 1
ATOM 946 C CA . ARG A 1 117 ? -13.360 -7.362 25.663 1.00 90.44 117 ARG A CA 1
ATOM 947 C C . ARG A 1 117 ? -13.318 -6.829 24.230 1.00 90.44 117 ARG A C 1
ATOM 949 O O . ARG A 1 117 ? -12.956 -7.564 23.309 1.00 90.44 117 ARG A O 1
ATOM 956 N N . ARG A 1 118 ? -13.645 -5.547 24.043 1.00 91.31 118 ARG A N 1
ATOM 957 C CA . ARG A 1 118 ? -13.704 -4.892 22.725 1.00 91.31 118 ARG A CA 1
ATOM 958 C C . ARG A 1 118 ? -13.013 -3.534 22.747 1.00 91.31 118 ARG A C 1
ATOM 960 O O . ARG A 1 118 ? -12.692 -2.991 23.801 1.00 91.31 118 ARG A O 1
ATOM 967 N N . THR A 1 119 ? -12.724 -3.009 21.561 1.00 91.50 119 THR A N 1
ATOM 968 C CA . THR A 1 119 ? -12.097 -1.689 21.432 1.00 91.50 119 THR A CA 1
ATOM 969 C C . THR A 1 119 ? -13.155 -0.597 21.501 1.00 91.50 119 THR A C 1
ATOM 971 O O . THR A 1 119 ? -14.159 -0.662 20.792 1.00 91.50 119 THR A O 1
ATOM 974 N N . THR A 1 120 ? -12.939 0.412 22.334 1.00 91.31 120 THR A N 1
ATOM 975 C CA . THR A 1 120 ? -13.739 1.646 22.314 1.00 91.31 120 THR A CA 1
ATOM 976 C C . THR A 1 120 ? -13.175 2.607 21.285 1.00 91.31 120 THR A C 1
ATOM 978 O O . THR A 1 120 ? -13.911 3.141 20.460 1.00 91.31 120 THR A O 1
ATOM 981 N N . LYS A 1 121 ? -11.846 2.717 21.260 1.00 94.75 121 LYS A N 1
ATOM 982 C CA . LYS A 1 121 ? -11.086 3.528 20.318 1.00 94.75 121 LYS A CA 1
ATOM 983 C C . LYS A 1 121 ? -10.111 2.655 19.547 1.00 94.75 121 LYS A C 1
ATOM 985 O O . LYS A 1 121 ? -9.407 1.826 20.128 1.00 94.75 121 LYS A O 1
ATOM 990 N N . TYR A 1 122 ? -10.103 2.819 18.234 1.00 96.75 122 TYR A N 1
ATO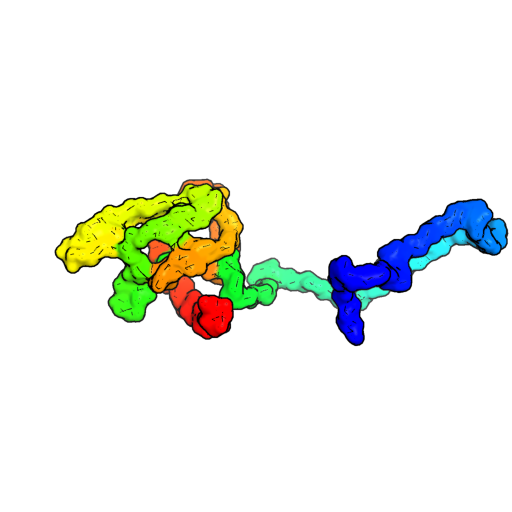M 991 C CA . TYR A 1 122 ? -9.146 2.174 17.351 1.00 96.75 122 TYR A CA 1
ATOM 992 C C . TYR A 1 122 ? -8.879 3.144 16.215 1.00 96.75 122 TYR A C 1
ATOM 994 O O . TYR A 1 122 ? -9.605 3.147 15.221 1.00 96.75 122 TYR A O 1
ATOM 1002 N N . ASP A 1 123 ? -7.860 3.971 16.398 1.00 96.94 123 ASP A N 1
ATOM 1003 C CA . ASP A 1 123 ? -7.557 5.041 15.460 1.00 96.94 123 ASP A CA 1
ATOM 1004 C C . ASP A 1 123 ? -6.232 4.744 14.766 1.00 96.94 123 ASP A C 1
ATOM 1006 O O . ASP A 1 123 ? -5.280 4.273 15.398 1.00 96.94 123 ASP A O 1
ATOM 1010 N N . ILE A 1 124 ? -6.180 4.995 13.461 1.00 97.31 124 ILE A N 1
ATOM 1011 C CA . ILE A 1 124 ? -4.965 4.891 12.657 1.00 97.31 124 ILE A CA 1
ATOM 1012 C C . ILE A 1 124 ? -4.738 6.223 11.958 1.00 97.31 124 ILE A C 1
ATOM 1014 O O . ILE A 1 124 ? -5.559 6.674 11.161 1.00 97.31 124 ILE A O 1
ATOM 1018 N N . ASP A 1 125 ? -3.579 6.816 12.209 1.00 97.25 125 ASP A N 1
ATOM 1019 C CA . ASP A 1 125 ? -3.101 7.959 11.445 1.00 97.25 125 ASP A CA 1
ATOM 1020 C C . ASP A 1 125 ? -2.426 7.469 10.153 1.00 97.25 125 ASP A C 1
ATOM 1022 O O . ASP A 1 125 ? -1.275 7.013 10.165 1.00 97.25 125 ASP A O 1
ATOM 1026 N N . MET A 1 126 ? -3.135 7.559 9.022 1.00 96.19 126 MET A N 1
ATOM 1027 C CA . MET A 1 126 ? -2.614 7.121 7.720 1.00 96.19 126 MET A CA 1
ATOM 1028 C C . MET A 1 126 ? -1.433 7.971 7.237 1.00 96.19 126 MET A C 1
ATOM 1030 O O . MET A 1 126 ? -0.682 7.521 6.375 1.00 96.19 126 MET A O 1
ATOM 1034 N N . THR A 1 127 ? -1.222 9.163 7.810 1.00 95.75 127 THR A N 1
ATOM 1035 C CA . THR A 1 127 ? -0.068 10.018 7.486 1.00 95.75 127 THR A CA 1
ATOM 1036 C C . THR A 1 127 ? 1.217 9.555 8.172 1.00 95.75 127 THR A C 1
ATOM 1038 O O . THR A 1 127 ? 2.311 9.810 7.671 1.00 95.75 127 THR A O 1
ATOM 1041 N N . LYS A 1 128 ? 1.096 8.842 9.299 1.00 97.00 128 LYS A N 1
ATOM 1042 C CA . LYS A 1 128 ? 2.224 8.186 9.980 1.00 97.00 128 LYS A CA 1
ATOM 1043 C C . LYS A 1 128 ? 2.450 6.768 9.478 1.00 97.00 128 LYS A C 1
ATOM 1045 O O . LYS A 1 128 ? 3.569 6.265 9.548 1.00 97.00 128 LYS A O 1
ATOM 1050 N N . CYS A 1 129 ? 1.395 6.094 9.028 1.00 97.25 129 CYS A N 1
ATOM 1051 C CA . CYS A 1 129 ? 1.493 4.718 8.572 1.00 97.25 129 CYS A CA 1
ATOM 1052 C C . CYS A 1 129 ? 2.414 4.589 7.347 1.00 97.25 129 CYS A C 1
ATOM 1054 O O . CYS A 1 129 ? 2.301 5.336 6.381 1.00 97.25 129 CYS A O 1
ATOM 1056 N N . ILE A 1 130 ? 3.310 3.599 7.381 1.00 97.19 130 ILE A N 1
ATOM 1057 C CA . ILE A 1 130 ? 4.262 3.309 6.296 1.00 97.19 130 ILE A CA 1
ATOM 1058 C C . ILE A 1 130 ? 3.872 2.081 5.452 1.00 97.19 130 ILE A C 1
ATOM 1060 O O . ILE A 1 130 ? 4.685 1.614 4.661 1.00 97.19 130 ILE A O 1
ATOM 1064 N N . TYR A 1 131 ? 2.663 1.530 5.641 1.00 97.31 131 TYR A N 1
ATOM 1065 C CA . TYR A 1 131 ? 2.118 0.387 4.877 1.00 97.31 131 TYR A CA 1
ATOM 1066 C C . TYR A 1 131 ? 3.046 -0.844 4.846 1.00 97.31 131 TYR A C 1
ATOM 1068 O O . TYR A 1 131 ? 3.330 -1.451 3.807 1.00 97.31 131 TYR A O 1
ATOM 1076 N N . CYS A 1 132 ? 3.584 -1.184 6.021 1.00 96.31 132 CYS A N 1
ATOM 1077 C CA . CYS A 1 132 ? 4.531 -2.286 6.181 1.00 96.31 132 CYS A CA 1
ATOM 1078 C C . CYS A 1 132 ? 3.875 -3.670 6.313 1.00 96.31 132 CYS A C 1
ATOM 1080 O O . CYS A 1 132 ? 4.567 -4.659 6.096 1.00 96.31 132 CYS A O 1
ATOM 1082 N N . GLY A 1 133 ? 2.589 -3.764 6.672 1.00 95.25 133 GLY A N 1
ATOM 1083 C CA . GLY A 1 133 ? 1.899 -5.044 6.885 1.00 95.25 133 GLY A CA 1
ATOM 1084 C C . GLY A 1 133 ? 2.140 -5.742 8.225 1.00 95.25 133 GLY A C 1
ATOM 1085 O O . GLY A 1 133 ? 1.498 -6.754 8.503 1.00 95.25 133 GLY A O 1
ATOM 1086 N N . PHE A 1 134 ? 2.973 -5.202 9.123 1.00 96.81 134 PHE A N 1
ATOM 1087 C CA . PHE A 1 134 ? 3.205 -5.836 10.434 1.00 96.81 134 PHE A CA 1
ATOM 1088 C C . PHE A 1 134 ? 1.942 -5.914 11.299 1.00 96.81 134 PHE A C 1
ATOM 1090 O O . PHE A 1 134 ? 1.786 -6.838 12.098 1.00 96.81 134 PHE A O 1
ATOM 1097 N N . CYS A 1 135 ? 1.011 -4.970 11.141 1.00 96.44 135 CYS A N 1
ATOM 1098 C CA . CYS A 1 135 ? -0.276 -5.002 11.835 1.00 96.44 135 CYS A CA 1
ATOM 1099 C C . CYS A 1 135 ? -1.130 -6.202 11.397 1.00 96.44 135 CYS A C 1
ATOM 1101 O O . CYS 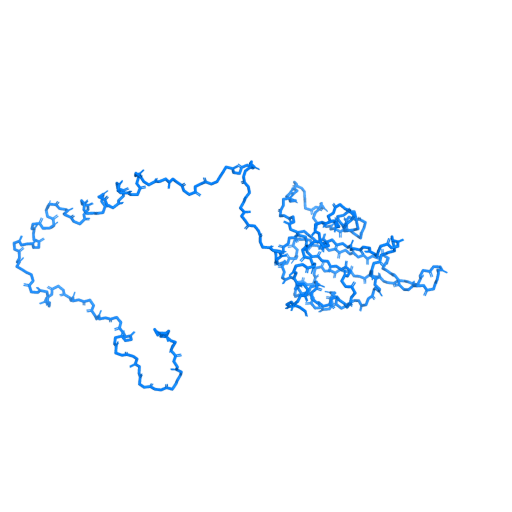A 1 135 ? -1.750 -6.837 12.249 1.00 96.44 135 CYS A O 1
ATOM 1103 N N . GLN A 1 136 ? -1.112 -6.540 10.105 1.00 95.50 136 GLN A N 1
ATOM 1104 C CA . GLN A 1 136 ? -1.799 -7.705 9.561 1.00 95.50 136 GLN A CA 1
ATOM 1105 C C . GLN A 1 136 ? -1.157 -8.986 10.086 1.00 95.50 136 GLN A C 1
ATOM 1107 O O . GLN A 1 136 ? -1.863 -9.814 10.652 1.00 95.50 136 GLN A O 1
ATOM 1112 N N . GLU A 1 137 ? 0.170 -9.112 9.986 1.00 94.62 137 GLU A N 1
ATOM 1113 C CA . GLU A 1 137 ? 0.912 -10.311 10.401 1.00 94.62 137 GLU A CA 1
ATOM 1114 C C . GLU A 1 137 ? 0.808 -10.609 11.902 1.00 94.62 137 GLU A C 1
ATOM 1116 O O . GLU A 1 137 ? 0.602 -11.761 12.287 1.00 94.62 137 GLU A O 1
ATOM 1121 N N . SER A 1 138 ? 0.893 -9.572 12.738 1.00 96.31 138 SER A N 1
ATOM 1122 C CA . SER A 1 138 ? 0.825 -9.680 14.203 1.00 96.31 138 SER A CA 1
ATOM 1123 C C . SER A 1 138 ? -0.570 -9.973 14.750 1.00 96.31 138 SER A C 1
ATOM 1125 O O . SER A 1 138 ? -0.702 -10.325 15.925 1.00 96.31 138 SER A O 1
ATOM 1127 N N . CYS A 1 139 ? -1.622 -9.799 13.946 1.00 96.50 139 CYS A N 1
ATOM 1128 C CA . CYS A 1 139 ? -2.980 -9.998 14.420 1.00 96.50 139 CYS A CA 1
ATOM 1129 C C . CYS A 1 139 ? -3.286 -11.500 14.573 1.00 96.50 139 CYS A C 1
ATOM 1131 O O . CYS A 1 139 ? -3.311 -12.211 13.571 1.00 96.50 139 CYS A O 1
ATOM 1133 N N . PRO A 1 140 ? -3.610 -11.996 15.784 1.00 95.56 140 PRO A N 1
ATOM 1134 C CA . PRO A 1 140 ? -3.848 -13.426 16.009 1.00 95.56 140 PRO A CA 1
ATOM 1135 C C . PRO A 1 140 ? -5.198 -13.926 15.469 1.00 95.56 140 PRO A C 1
ATOM 1137 O O . PRO A 1 140 ? -5.461 -15.123 15.471 1.00 95.56 140 PRO A O 1
ATOM 1140 N N . VAL A 1 141 ? -6.086 -13.012 15.072 1.00 95.44 141 VAL A N 1
ATOM 1141 C CA . VAL A 1 141 ? -7.482 -13.291 14.685 1.00 95.44 141 VAL A CA 1
ATOM 1142 C C . VAL A 1 141 ? -7.842 -12.696 13.316 1.00 95.44 141 VAL A C 1
ATOM 1144 O O . VAL A 1 141 ? -9.020 -12.653 12.954 1.00 95.44 141 VAL A O 1
ATOM 1147 N N . ASP A 1 142 ? -6.839 -12.196 12.580 1.00 94.62 142 ASP A N 1
ATOM 1148 C CA . ASP A 1 142 ? -6.991 -11.482 11.303 1.00 94.62 142 ASP A CA 1
ATOM 1149 C C . ASP A 1 142 ? -8.062 -10.375 11.350 1.00 94.62 142 ASP A C 1
ATOM 1151 O O . ASP A 1 142 ? -8.920 -10.255 10.472 1.00 94.62 142 ASP A O 1
ATOM 1155 N N . ALA A 1 143 ? -8.047 -9.580 12.425 1.00 96.38 143 ALA A N 1
ATOM 1156 C CA . ALA A 1 143 ? -8.977 -8.470 12.603 1.00 96.38 143 ALA A CA 1
ATOM 1157 C C . ALA A 1 143 ? -8.615 -7.259 11.747 1.00 96.38 143 ALA A C 1
ATOM 1159 O O . ALA A 1 143 ? -9.497 -6.716 11.093 1.00 96.38 143 ALA A O 1
ATOM 1160 N N . ILE A 1 144 ? -7.349 -6.833 11.769 1.00 96.69 144 ILE A N 1
ATOM 1161 C CA . ILE A 1 144 ? -6.847 -5.763 10.908 1.00 96.69 144 ILE A CA 1
ATOM 1162 C C . ILE A 1 144 ? -6.132 -6.371 9.710 1.00 96.69 144 ILE A C 1
ATOM 1164 O O . ILE A 1 144 ? -5.301 -7.263 9.868 1.00 96.69 144 ILE A O 1
ATOM 1168 N N . VAL A 1 145 ? -6.475 -5.887 8.524 1.00 96.62 145 VAL A N 1
ATOM 1169 C CA . VAL A 1 145 ? -5.875 -6.309 7.259 1.00 96.62 145 VAL A CA 1
ATOM 1170 C C . VAL A 1 145 ? -5.652 -5.096 6.365 1.00 96.62 145 VAL A C 1
ATOM 1172 O O . VAL A 1 145 ? -6.339 -4.079 6.501 1.00 96.62 145 VAL A O 1
ATOM 1175 N N . GLU A 1 146 ? -4.705 -5.209 5.445 1.00 96.25 146 GLU A N 1
ATOM 1176 C CA . GLU A 1 146 ? -4.474 -4.224 4.395 1.00 96.25 146 GLU A CA 1
ATOM 1177 C C . GLU A 1 146 ? -5.209 -4.675 3.125 1.00 96.25 146 GLU A C 1
ATOM 1179 O O . GLU A 1 146 ? -5.081 -5.809 2.664 1.00 96.25 146 GLU A O 1
ATOM 1184 N N . SER A 1 147 ? -6.042 -3.791 2.586 1.00 94.75 147 SER A N 1
ATOM 1185 C CA . SER A 1 147 ? -6.838 -4.040 1.386 1.00 94.75 147 SER A CA 1
ATOM 1186 C C . SER A 1 147 ? -6.040 -3.759 0.108 1.00 94.75 147 SER A C 1
ATOM 1188 O O . SER A 1 147 ? -5.041 -3.037 0.145 1.00 94.75 147 SER A O 1
ATOM 1190 N N . PRO A 1 148 ? -6.494 -4.268 -1.052 1.00 94.62 148 PRO A N 1
ATOM 1191 C CA . PRO A 1 148 ? -5.911 -3.926 -2.346 1.00 94.62 148 PRO A CA 1
ATOM 1192 C C . PRO A 1 148 ? -6.176 -2.476 -2.787 1.00 94.62 148 PRO A C 1
ATOM 1194 O O . PRO A 1 148 ? -5.679 -2.054 -3.831 1.00 94.62 148 PRO A O 1
ATOM 1197 N N . ASN A 1 149 ? -6.953 -1.698 -2.023 1.00 94.62 149 ASN A N 1
ATOM 1198 C CA . ASN A 1 149 ? -7.292 -0.335 -2.400 1.00 94.62 149 ASN A CA 1
ATOM 1199 C C . ASN A 1 149 ? -6.098 0.612 -2.210 1.00 94.62 149 ASN A C 1
ATOM 1201 O O . ASN A 1 149 ? -5.625 0.812 -1.092 1.00 94.62 149 ASN A O 1
ATOM 1205 N N . ALA A 1 150 ? -5.648 1.234 -3.297 1.00 93.00 150 ALA A N 1
ATOM 1206 C CA . ALA A 1 150 ? -4.649 2.306 -3.286 1.00 93.00 150 ALA A CA 1
ATOM 1207 C C . ALA A 1 150 ? -5.263 3.691 -3.565 1.00 93.00 150 ALA A C 1
ATOM 1209 O O . ALA A 1 150 ? -4.609 4.715 -3.387 1.00 93.00 150 ALA A O 1
ATOM 1210 N N . GLU A 1 151 ? -6.519 3.732 -4.012 1.00 94.12 151 GLU A N 1
ATOM 1211 C CA . GLU A 1 151 ? -7.185 4.928 -4.529 1.00 94.12 151 GLU A CA 1
ATOM 1212 C C . GLU A 1 151 ? -8.092 5.536 -3.452 1.00 94.12 151 GLU A C 1
ATOM 1214 O O . GLU A 1 151 ? -9.317 5.442 -3.504 1.00 94.12 151 GLU A O 1
ATOM 1219 N N . TYR A 1 152 ? -7.477 6.138 -2.436 1.00 94.69 152 TYR A N 1
ATOM 1220 C CA . TYR A 1 152 ? -8.172 6.843 -1.347 1.00 94.69 152 TYR A CA 1
ATOM 1221 C C . TYR A 1 152 ? -7.505 8.188 -1.034 1.00 94.69 152 TYR A C 1
ATOM 1223 O O . TYR A 1 152 ? -7.471 8.628 0.110 1.00 94.69 152 TYR A O 1
ATOM 1231 N N . ALA A 1 153 ? -6.950 8.844 -2.057 1.00 94.62 153 ALA A N 1
ATOM 1232 C CA . ALA A 1 153 ? -6.443 10.202 -1.911 1.00 94.62 153 ALA A CA 1
ATOM 1233 C C . ALA A 1 153 ? -7.582 11.144 -1.487 1.00 94.62 153 ALA A C 1
ATOM 1235 O O . ALA A 1 153 ? -8.661 11.125 -2.082 1.00 94.62 153 ALA A O 1
ATOM 1236 N N . THR A 1 154 ? -7.328 11.944 -0.458 1.00 95.00 154 THR A N 1
ATOM 1237 C CA . THR A 1 154 ? -8.268 12.912 0.113 1.00 95.00 154 THR A CA 1
ATOM 1238 C C . THR A 1 154 ? -7.712 14.322 -0.022 1.00 95.00 154 THR A C 1
ATOM 1240 O O . THR A 1 154 ? -6.499 14.521 -0.112 1.00 95.00 154 THR A O 1
ATOM 1243 N N . GLU A 1 155 ? -8.600 15.313 -0.015 1.00 95.88 155 GLU A N 1
ATOM 1244 C CA . GLU A 1 155 ? -8.213 16.725 -0.129 1.00 95.88 155 GLU A CA 1
ATOM 1245 C C . GLU A 1 155 ? -7.715 17.292 1.207 1.00 95.88 155 GLU A C 1
ATOM 1247 O O . GLU A 1 155 ? -6.854 18.172 1.244 1.00 95.88 155 GLU A O 1
ATOM 1252 N N . THR A 1 156 ? -8.247 16.782 2.322 1.00 96.38 156 THR A N 1
ATOM 1253 C CA . THR A 1 156 ? -7.894 17.231 3.672 1.00 96.38 156 THR A CA 1
ATOM 1254 C C . THR A 1 156 ? -7.093 16.173 4.429 1.00 96.38 156 THR A C 1
ATOM 1256 O O . THR A 1 156 ? -7.166 14.972 4.148 1.00 96.38 156 THR A O 1
ATOM 1259 N N . ARG A 1 157 ? -6.298 16.624 5.409 1.00 94.06 157 ARG A N 1
ATOM 1260 C CA . ARG A 1 157 ? -5.479 15.735 6.248 1.00 94.06 157 ARG A CA 1
ATOM 1261 C C . ARG A 1 157 ? -6.328 15.029 7.298 1.00 94.06 157 ARG A C 1
ATOM 1263 O O . ARG A 1 157 ? -6.030 13.901 7.672 1.00 94.06 157 ARG A O 1
ATOM 1270 N N . GLU A 1 158 ? -7.362 15.701 7.785 1.00 94.12 158 GLU A N 1
ATOM 1271 C CA . GLU A 1 158 ? -8.273 15.201 8.808 1.00 94.12 158 GLU A CA 1
ATOM 1272 C C . GLU A 1 158 ? -9.000 13.939 8.336 1.00 94.12 158 GLU A C 1
ATOM 1274 O O . GLU A 1 158 ? -9.226 13.034 9.133 1.00 94.12 158 GLU A O 1
ATOM 1279 N N . GLU A 1 159 ? -9.289 13.831 7.037 1.00 93.62 159 GLU A N 1
ATOM 1280 C CA . GLU A 1 159 ? -9.884 12.630 6.446 1.00 93.62 159 GLU A CA 1
ATOM 1281 C C . GLU A 1 159 ? -8.970 11.396 6.527 1.00 93.62 159 GLU A C 1
ATOM 1283 O O . GLU A 1 159 ? -9.480 10.281 6.576 1.00 93.62 159 GLU A O 1
ATOM 1288 N N . LEU A 1 160 ? -7.643 11.574 6.600 1.00 95.00 160 LEU A N 1
ATOM 1289 C CA . LEU A 1 160 ? -6.651 10.492 6.732 1.00 95.00 160 LEU A CA 1
ATOM 1290 C C . LEU A 1 160 ? -6.447 10.024 8.181 1.00 95.00 160 LEU A C 1
ATOM 1292 O O . LEU A 1 160 ? -5.700 9.073 8.432 1.00 95.00 160 LEU A O 1
ATOM 1296 N N . LEU A 1 161 ? -7.106 10.671 9.142 1.00 95.88 161 LEU A N 1
ATOM 1297 C CA . LEU A 1 161 ? -7.163 10.220 10.528 1.00 95.88 161 LEU A CA 1
ATOM 1298 C C . LEU A 1 161 ? -8.354 9.272 10.668 1.00 95.88 161 LEU A C 1
ATOM 1300 O O . LEU A 1 161 ? -9.498 9.684 10.851 1.00 95.88 161 LEU A O 1
ATOM 1304 N N . TYR A 1 162 ? -8.089 7.979 10.511 1.00 97.00 162 TYR A N 1
ATOM 1305 C CA . TYR A 1 162 ? -9.144 6.980 10.468 1.00 97.00 162 TYR A CA 1
ATOM 1306 C C . TYR A 1 162 ? -9.545 6.560 11.872 1.00 97.00 162 TYR A C 1
ATOM 1308 O O . TYR A 1 162 ? -8.723 6.053 12.631 1.00 97.00 162 TYR A O 1
ATOM 1316 N N . ASN A 1 163 ? -10.836 6.681 12.163 1.00 96.50 163 ASN A N 1
ATOM 1317 C CA . ASN A 1 163 ? -11.444 6.151 13.378 1.00 96.50 163 ASN A CA 1
ATOM 1318 C C . ASN A 1 163 ? -11.879 4.688 13.188 1.00 96.50 163 ASN A C 1
ATOM 1320 O O . ASN A 1 163 ? -12.010 4.190 12.062 1.00 96.50 163 ASN A O 1
ATOM 1324 N N . LYS A 1 164 ? -12.230 4.023 14.294 1.00 95.38 164 LYS A N 1
ATOM 1325 C CA . LYS A 1 164 ? -12.731 2.635 14.302 1.00 95.38 164 LYS A CA 1
ATOM 1326 C C . LYS A 1 164 ? -13.881 2.403 13.314 1.00 95.38 164 LYS A C 1
ATOM 1328 O O . LYS A 1 164 ? -13.892 1.407 12.594 1.00 95.38 164 LYS A O 1
AT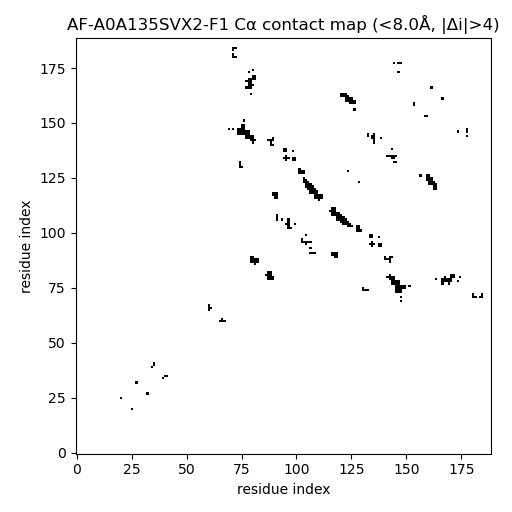OM 1333 N N . GLU A 1 165 ? -14.843 3.319 13.264 1.00 95.56 165 GLU A N 1
ATOM 1334 C CA . GLU A 1 165 ? -16.029 3.216 12.400 1.00 95.56 165 GLU A CA 1
ATOM 1335 C C . GLU A 1 165 ? -15.672 3.278 10.910 1.00 95.56 165 GLU A C 1
ATOM 1337 O O . GLU A 1 165 ? -16.214 2.530 10.092 1.00 95.56 165 GLU A O 1
ATOM 1342 N N . LYS A 1 166 ? -14.698 4.123 10.553 1.00 95.81 166 LYS A N 1
ATOM 1343 C CA . LYS A 1 166 ? -14.190 4.223 9.184 1.00 95.81 166 LYS A CA 1
ATOM 1344 C C . LYS A 1 166 ? -13.504 2.920 8.770 1.00 95.81 166 LYS A C 1
ATOM 1346 O O . LYS A 1 166 ? -13.768 2.403 7.691 1.00 95.81 166 LYS A O 1
ATOM 1351 N N . LEU A 1 167 ? -12.703 2.334 9.656 1.00 96.00 167 LEU A N 1
ATOM 1352 C CA . LEU A 1 167 ? -12.027 1.060 9.397 1.00 96.00 167 LEU A CA 1
ATOM 1353 C C . LEU A 1 167 ? -13.001 -0.119 9.279 1.00 96.00 167 LEU A C 1
ATOM 1355 O O . LEU A 1 167 ? -12.789 -0.999 8.445 1.00 96.00 167 LEU A O 1
ATOM 1359 N N . LEU A 1 168 ? -14.066 -0.140 10.086 1.00 96.12 168 LEU A N 1
ATOM 1360 C CA . LEU A 1 168 ? -15.125 -1.149 9.983 1.00 96.12 168 LEU A CA 1
ATOM 1361 C C . LEU A 1 168 ? -15.926 -0.994 8.688 1.00 96.12 168 LEU A C 1
ATOM 1363 O O . LEU A 1 168 ? -16.151 -1.986 8.007 1.00 96.12 168 LEU A O 1
ATOM 1367 N N . SER A 1 169 ? -16.295 0.232 8.302 1.00 96.19 169 SER A N 1
ATOM 1368 C CA . SER A 1 169 ? -17.007 0.458 7.035 1.00 96.19 169 SER A CA 1
ATOM 1369 C C . SER A 1 169 ? -16.152 0.110 5.812 1.00 96.19 169 SER A C 1
ATOM 1371 O O . SER A 1 169 ? -16.669 -0.434 4.838 1.00 96.19 169 SER A O 1
ATOM 1373 N N . ASN A 1 170 ? -14.836 0.330 5.881 1.00 96.25 170 ASN A N 1
ATOM 1374 C CA . ASN A 1 170 ? -13.892 -0.161 4.878 1.00 96.25 170 ASN A CA 1
ATOM 1375 C C . ASN A 1 170 ? -13.849 -1.696 4.834 1.00 96.25 170 ASN A C 1
ATOM 1377 O O . ASN A 1 170 ? -13.847 -2.271 3.748 1.00 96.25 170 ASN A O 1
ATOM 1381 N N . GLY A 1 171 ? -13.850 -2.361 5.992 1.00 95.50 171 GLY A N 1
ATOM 1382 C CA . GLY A 1 171 ? -13.960 -3.818 6.076 1.00 95.50 171 GLY A CA 1
ATOM 1383 C C . GLY A 1 171 ? -15.236 -4.333 5.435 1.00 95.50 171 GLY A C 1
ATOM 1384 O O . GLY A 1 171 ? -15.166 -5.171 4.545 1.00 95.50 171 GLY A O 1
ATOM 1385 N N . ASP A 1 172 ? -16.383 -3.765 5.797 1.00 95.50 172 ASP A N 1
ATOM 1386 C CA . ASP A 1 172 ? -17.685 -4.154 5.254 1.00 95.50 172 ASP A CA 1
ATOM 1387 C C . ASP A 1 172 ? -17.763 -3.920 3.727 1.00 95.50 172 ASP A C 1
ATOM 1389 O O . ASP A 1 172 ? -18.353 -4.723 3.003 1.00 95.50 172 ASP A O 1
ATOM 1393 N N . LYS A 1 173 ? -17.111 -2.865 3.211 1.00 95.56 173 LYS A N 1
ATOM 1394 C CA . LYS A 1 173 ? -17.018 -2.564 1.770 1.00 95.56 173 LYS A CA 1
ATOM 1395 C C . LYS A 1 173 ? -16.139 -3.560 1.002 1.00 95.56 173 LYS A C 1
ATOM 1397 O O . LYS A 1 173 ? -16.505 -3.959 -0.102 1.00 95.56 173 LYS A O 1
ATOM 1402 N N . TRP A 1 174 ? -14.981 -3.929 1.554 1.00 95.81 174 TRP A N 1
ATOM 1403 C CA . TRP A 1 174 ? -13.947 -4.712 0.858 1.00 95.81 174 TRP A CA 1
ATOM 1404 C C . TRP A 1 174 ? -13.892 -6.195 1.264 1.00 95.81 174 TRP A C 1
ATOM 1406 O O . TRP A 1 174 ? -13.104 -6.952 0.699 1.00 95.81 174 TRP A O 1
ATOM 1416 N N . GLU A 1 175 ? -14.740 -6.652 2.190 1.00 95.12 175 GLU A N 1
ATOM 1417 C CA . GLU A 1 175 ? -14.761 -8.031 2.701 1.00 95.12 175 GLU A CA 1
ATOM 1418 C C . GLU A 1 175 ? -14.733 -9.137 1.626 1.00 95.12 175 GLU A C 1
ATOM 1420 O O . GLU A 1 175 ? -13.954 -10.079 1.803 1.00 95.12 175 GLU A O 1
ATOM 1425 N N . PRO A 1 176 ? -15.502 -9.089 0.512 1.00 94.56 176 PRO A N 1
ATOM 1426 C CA . PRO A 1 176 ? -15.453 -10.167 -0.480 1.00 94.56 176 PRO A CA 1
ATOM 1427 C C . PRO A 1 176 ? -14.074 -10.296 -1.141 1.00 94.56 176 PRO A C 1
ATOM 1429 O O . PRO A 1 176 ? -13.609 -11.410 -1.393 1.00 94.56 176 PRO A O 1
ATOM 1432 N N . GLU A 1 177 ? -13.404 -9.170 -1.383 1.00 94.50 177 GLU A N 1
ATOM 1433 C CA . GLU A 1 177 ? -12.077 -9.138 -1.992 1.00 94.50 177 GLU A CA 1
ATOM 1434 C C . GLU A 1 177 ? -10.998 -9.524 -0.976 1.00 94.50 177 GLU A C 1
ATOM 1436 O O . GLU A 1 177 ? -10.172 -10.391 -1.258 1.00 94.50 177 GLU A O 1
ATOM 1441 N N . LEU A 1 178 ? -11.075 -8.989 0.247 1.00 95.19 178 LEU A N 1
ATOM 1442 C CA . LEU A 1 178 ? -10.197 -9.357 1.361 1.00 95.19 178 LEU A CA 1
ATOM 1443 C C . LEU A 1 178 ? -10.247 -10.864 1.641 1.00 95.19 178 LEU A C 1
ATOM 1445 O O . LEU A 1 178 ? -9.212 -11.512 1.787 1.00 95.19 178 LEU A O 1
ATOM 1449 N N . ALA A 1 179 ? -11.444 -11.453 1.670 1.00 94.56 179 ALA A N 1
ATOM 1450 C CA . ALA A 1 179 ? -11.616 -12.886 1.876 1.00 94.56 179 ALA A CA 1
ATOM 1451 C C . ALA A 1 179 ? -11.016 -13.720 0.731 1.00 94.56 179 ALA A C 1
ATOM 1453 O O . ALA A 1 179 ? -10.455 -14.789 0.986 1.00 94.56 179 ALA A O 1
ATOM 1454 N N . ALA A 1 180 ? -11.117 -13.255 -0.518 1.00 94.50 180 ALA A N 1
ATOM 1455 C CA . ALA A 1 180 ? -10.516 -13.923 -1.671 1.00 94.50 180 ALA A CA 1
ATOM 1456 C C . ALA A 1 180 ? -8.982 -13.849 -1.641 1.00 94.50 180 ALA A C 1
ATOM 1458 O O . ALA A 1 180 ? -8.314 -14.868 -1.831 1.00 94.50 180 ALA A O 1
ATOM 1459 N N . VAL A 1 181 ? -8.438 -12.671 -1.335 1.00 94.31 181 VAL A N 1
ATOM 1460 C CA . VAL A 1 181 ? -7.001 -12.417 -1.201 1.00 94.31 181 VAL A CA 1
ATOM 1461 C C . VAL A 1 181 ? -6.392 -13.269 -0.090 1.00 94.31 181 VAL A C 1
ATOM 1463 O O . VAL A 1 181 ? -5.410 -13.973 -0.318 1.00 94.31 181 VAL A O 1
ATOM 1466 N N . ILE A 1 182 ? -7.013 -13.285 1.089 1.00 92.69 182 ILE A N 1
ATOM 1467 C CA . ILE A 1 182 ? -6.514 -14.047 2.239 1.00 92.69 182 ILE A CA 1
ATOM 1468 C C . ILE A 1 182 ? -6.584 -15.546 1.968 1.00 92.69 182 ILE A C 1
ATOM 1470 O O . ILE A 1 182 ? -5.663 -16.271 2.322 1.00 92.69 182 ILE A O 1
ATOM 1474 N N . ARG A 1 183 ? -7.618 -16.028 1.268 1.00 93.62 183 ARG A N 1
ATOM 1475 C CA . ARG A 1 183 ? -7.676 -17.433 0.837 1.00 93.62 183 ARG A CA 1
ATOM 1476 C C . ARG A 1 183 ? -6.521 -17.794 -0.104 1.00 93.62 183 ARG A C 1
ATOM 1478 O O . ARG A 1 183 ? -6.029 -18.916 -0.039 1.00 93.62 183 ARG A O 1
ATOM 1485 N N . ALA A 1 184 ? -6.107 -16.871 -0.972 1.00 94.81 184 ALA A N 1
ATOM 1486 C CA . ALA A 1 184 ? -4.983 -17.082 -1.880 1.00 94.81 184 ALA A CA 1
ATOM 1487 C C . ALA A 1 184 ? -3.620 -17.031 -1.163 1.00 94.81 184 ALA A C 1
ATOM 1489 O O . ALA A 1 184 ? -2.701 -17.745 -1.566 1.00 94.81 184 ALA A O 1
ATOM 1490 N N . ASP A 1 185 ? -3.486 -16.210 -0.117 1.00 93.62 185 ASP A N 1
ATOM 1491 C CA . ASP A 1 185 ? -2.219 -16.004 0.596 1.00 93.62 185 ASP A CA 1
ATOM 1492 C C . ASP A 1 185 ? -2.011 -16.918 1.817 1.00 93.62 185 ASP A C 1
ATOM 1494 O O . ASP A 1 185 ? -0.871 -17.205 2.172 1.00 93.62 185 ASP A O 1
ATOM 1498 N N . ALA A 1 186 ? -3.086 -17.448 2.410 1.00 90.56 186 ALA A N 1
ATOM 1499 C CA . ALA A 1 186 ? -3.056 -18.290 3.612 1.00 90.56 186 ALA A CA 1
ATOM 1500 C C . ALA A 1 186 ? -2.044 -19.460 3.603 1.00 90.56 186 ALA A C 1
ATOM 1502 O O . ALA A 1 186 ? -1.532 -19.779 4.665 1.00 90.56 186 ALA A O 1
ATOM 1503 N N . PRO A 1 187 ? -1.703 -20.120 2.477 1.00 93.25 187 PRO A N 1
ATOM 1504 C CA . PRO A 1 187 ? -0.682 -21.175 2.489 1.00 93.25 187 PRO A CA 1
ATOM 1505 C C . PRO A 1 187 ? 0.755 -20.692 2.750 1.00 93.25 187 PRO A C 1
ATOM 1507 O O . PRO A 1 187 ? 1.640 -21.518 2.964 1.00 93.25 187 PRO A O 1
ATOM 1510 N N . TYR A 1 188 ? 1.010 -19.386 2.657 1.00 91.56 188 TYR A N 1
ATOM 1511 C CA . TYR A 1 188 ? 2.348 -18.793 2.730 1.00 91.56 188 TYR A CA 1
ATOM 1512 C C . TYR A 1 188 ? 2.582 -17.970 4.005 1.00 91.56 188 TYR A C 1
ATOM 1514 O O . TYR A 1 188 ? 3.666 -17.404 4.156 1.00 91.56 188 TYR A O 1
ATOM 1522 N N . ARG A 1 189 ? 1.584 -17.907 4.892 1.00 81.62 189 ARG A N 1
ATOM 1523 C CA . ARG A 1 189 ? 1.594 -17.197 6.172 1.00 81.62 189 ARG A CA 1
ATOM 1524 C C . ARG A 1 189 ? 1.154 -18.146 7.280 1.00 81.62 189 ARG A C 1
ATOM 1526 O O . ARG A 1 189 ? 1.803 -18.116 8.345 1.00 81.62 189 ARG A O 1
#

InterPro domains:
  IPR010226 NADH-quinone oxidoreductase, chain I [MF_01351] (37-173)
  IPR010226 NADH-quinone oxidoreductase, chain I [PTHR10849] (26-188)
  IPR010226 NADH-quinone oxidoreductase, chain I [TIGR01971] (46-167)
  IPR017896 4Fe-4S ferredoxin-type, iron-sulphur binding domain [PF12838] (89-143)
  IPR017896 4Fe-4S ferredoxin-type, iron-sulphur binding domain [PS51379] (81-110)
  IPR017896 4Fe-4S ferredoxin-type, iron-sulphur binding domain [PS51379] (120-149)
  IPR017900 4Fe-4S ferredoxin, iron-sulphur binding, conserved site [PS00198] (129-140)

Sequence (189 aa):
MRTYATPAGPPPANFRMKRHQTWDEDQESTLNKLGRYFLLSEMARGMYILMEQFFRPPYTIYYPFEKGPISPRFRGEHALRRYPSGEERCIACKLCEAICPAQAITIEAEERADGSRRTTKYDIDMTKCIYCGFCQESCPVDAIVESPNAEYATETREELLYNKEKLLSNGDKWEPELAAVIRADAPYR

Secondary structure (DSSP, 8-state):
------SSSSPPTT-SPPPPPPTTT----HHHHHHHHHTTHHHHHHHHHHHHHHTSPP----TTTSPPP--TT---SEEE-B-TTS-B------HHHHH-TT--EEEEEEE-TTS-EEEEEEEEETTT----SHHHHH-TT--EEE-S------SSSGGGEE-HHHHHHHHHHHHHHHHHHHHHHGGG-

Nearest PDB structures (foldseek):
  7zmg-assembly1_I  TM=8.651E-01  e=3.010E-33  Thermochaetoides thermophila DSM 1495
  6yj4-assembly1_I  TM=8.460E-01  e=4.914E-30  Yarrowia lipolytica
  8olt-assembly1_I  TM=9.048E-01  e=1.073E-27  Mus musculus
  6zkc-assembly1_9  TM=9.295E-01  e=7.045E-27  Ovis aries
  8esz-assembly1_S8  TM=9.287E-01  e=1.040E-26  Drosophila melanogaster

pLDDT: mean 89.96, std 10.76, range [39.25, 97.75]

Solvent-accessible surface area (backbone atoms only — not comparable to full-atom values): 11673 Å² total; per-residue (Å²): 133,87,87,70,89,62,98,72,75,81,79,59,94,72,74,62,77,77,79,77,77,50,84,90,71,51,87,70,57,68,69,58,56,50,47,42,63,76,66,38,47,68,58,53,52,50,50,50,56,52,52,58,56,69,76,46,86,79,90,79,72,58,71,89,85,43,76,80,93,77,59,72,86,39,68,36,46,64,22,33,34,59,42,98,86,69,49,70,40,54,59,57,80,57,50,38,42,72,66,38,91,63,60,29,47,51,80,40,68,47,73,41,98,86,72,47,54,30,58,80,39,43,34,38,34,56,87,50,47,80,69,79,56,57,43,34,73,55,33,95,64,60,15,42,40,53,29,83,50,77,89,72,88,67,96,54,72,71,76,42,52,35,43,46,69,56,24,36,52,42,14,72,73,42,41,76,58,51,54,51,32,48,66,71,47,54,91,81,110

Mean predicted aligned error: 8.95 Å